Protein AF-A0A967HLF5-F1 (afdb_monomer)

Solvent-accessible surface area (backbone atoms only — not comparable to full-atom values): 15787 Å² total; per-residue (Å²): 135,90,84,82,90,83,84,88,85,90,85,83,84,88,83,90,80,90,78,80,90,77,87,76,79,84,77,83,76,75,78,74,81,76,76,76,75,75,74,80,65,83,74,76,63,54,16,36,24,23,34,34,46,98,64,57,80,47,71,69,53,53,46,39,32,55,76,54,39,84,44,46,24,36,49,41,61,44,74,29,74,61,34,90,63,66,64,44,67,88,37,56,67,60,38,48,73,68,63,45,29,50,32,39,34,30,33,38,72,34,71,26,71,86,66,38,96,44,74,88,66,35,48,60,98,53,101,74,58,47,22,26,56,88,56,32,31,50,68,47,18,31,53,52,26,52,49,46,51,51,48,40,48,74,60,62,56,60,73,60,31,32,40,22,41,34,43,73,80,59,100,63,93,40,75,41,50,48,38,12,49,28,26,21,35,39,38,25,55,69,70,55,51,38,36,51,23,34,29,25,29,59,95,45,33,67,63,54,49,52,40,35,42,52,29,32,57,75,66,72,46,91,67,74,57,40,29,33,34,38,50,55,79,90,56,55,63,46,42,34,15,41,76,71,76,40,82,58,26,41,23,28,33,31,42,73,81,38,78,48,72,30,75,88,45,75,47,68,29,34,38,25,14,12,70,40,63,45,65,15,104

Secondary structure (DSSP, 8-state):
-PPP---------------------------PPPPPPPP-PSPPP-SEEEEE-SS---HHHHHHHHHHSS--EEEEEPPBTTB---TTTT-HHHHHHHT-EEEEEEE----TTTT-SSGGGSPPS-SS-SSSGGG--HHHHHHHHHHHHHHHHHTTPPTT-EEEEEE---SS--HHHHHHHHHHHHHHHHH-SSEEEEEEEHHHHHHHHHHHHHHHHHTT-SS--EEEEE--TT--TTS-GGGGS-TTEEEEEEEEEEEEEETTEEEEEEEEEESSS-TT-

Structure (mmCIF, N/CA/C/O backbone):
data_AF-A0A967HLF5-F1
#
_entry.id   AF-A0A967HLF5-F1
#
loop_
_atom_site.group_PDB
_atom_site.id
_atom_site.type_symbol
_atom_site.label_atom_id
_atom_site.label_alt_id
_atom_site.label_comp_id
_atom_site.label_asym_id
_atom_site.label_entity_id
_atom_site.label_seq_id
_atom_site.pdbx_PDB_ins_code
_atom_site.Cartn_x
_atom_site.Cartn_y
_atom_site.Cartn_z
_atom_site.occupancy
_atom_site.B_iso_or_equiv
_atom_site.auth_seq_id
_atom_site.auth_comp_id
_atom_site.auth_asym_id
_atom_site.auth_atom_id
_atom_site.pdbx_PDB_model_num
ATOM 1 N N . MET A 1 1 ? -19.766 37.515 -60.457 1.00 42.06 1 MET A N 1
ATOM 2 C CA . MET A 1 1 ? -19.358 36.908 -59.171 1.00 42.06 1 MET A CA 1
ATOM 3 C C . MET A 1 1 ? -19.351 38.022 -58.131 1.00 42.06 1 MET A C 1
ATOM 5 O O . MET A 1 1 ? -19.003 39.142 -58.472 1.00 42.06 1 MET A O 1
ATOM 9 N N . THR A 1 2 ? -19.904 37.735 -56.963 1.00 39.72 2 THR A N 1
ATOM 10 C CA . THR A 1 2 ? -20.705 38.592 -56.065 1.00 39.72 2 THR A CA 1
ATOM 11 C C . THR A 1 2 ? -20.025 39.866 -55.528 1.00 39.72 2 THR A C 1
ATOM 13 O O . THR A 1 2 ? -18.882 39.814 -55.085 1.00 39.72 2 THR A O 1
ATOM 16 N N . GLN A 1 3 ? -20.764 40.991 -55.534 1.00 32.03 3 GLN A N 1
ATOM 17 C CA . GLN A 1 3 ? -20.392 42.293 -54.955 1.00 32.03 3 GLN A CA 1
ATOM 18 C C . GLN A 1 3 ? -20.965 42.530 -53.545 1.00 32.03 3 GLN A C 1
ATOM 20 O O . GLN A 1 3 ? -21.999 41.998 -53.150 1.00 32.03 3 GLN A O 1
ATOM 25 N N . GLN A 1 4 ? -20.226 43.396 -52.856 1.00 33.62 4 GLN A N 1
ATOM 26 C CA . GLN A 1 4 ? -20.342 44.036 -51.549 1.00 33.62 4 GLN A CA 1
ATOM 27 C C . GLN A 1 4 ? -21.649 44.790 -51.187 1.00 33.62 4 GLN A C 1
ATOM 29 O O . GLN A 1 4 ? -22.235 45.496 -51.995 1.00 33.62 4 GLN A O 1
ATOM 34 N N . THR A 1 5 ? -21.939 44.742 -49.876 1.00 37.91 5 THR A N 1
ATOM 35 C CA . THR A 1 5 ? -22.323 45.822 -48.925 1.00 37.91 5 THR A CA 1
ATOM 36 C C . THR A 1 5 ? -23.573 46.709 -49.096 1.00 37.91 5 THR A C 1
ATOM 38 O O . THR A 1 5 ? -23.794 47.332 -50.124 1.00 37.91 5 THR A O 1
ATOM 41 N N . THR A 1 6 ? -24.197 46.948 -47.926 1.00 33.72 6 THR A N 1
ATOM 42 C CA . THR A 1 6 ? -24.808 48.190 -47.376 1.00 33.72 6 THR A CA 1
ATOM 43 C C . THR A 1 6 ? -26.324 48.209 -47.077 1.00 33.72 6 THR A C 1
ATOM 45 O O . THR A 1 6 ? -27.168 48.072 -47.945 1.00 33.72 6 THR A O 1
ATOM 48 N N . SER A 1 7 ? -26.616 48.477 -45.792 1.00 31.23 7 SER A N 1
ATOM 49 C CA . SER A 1 7 ? -27.419 49.602 -45.265 1.00 31.23 7 SER A CA 1
ATOM 50 C C . SER A 1 7 ? -28.940 49.736 -45.532 1.00 31.23 7 SER A C 1
ATOM 52 O O . SER A 1 7 ? -29.388 50.045 -46.624 1.00 31.23 7 SER A O 1
ATOM 54 N N . SER A 1 8 ? -29.682 49.756 -44.411 1.00 31.58 8 SER A N 1
ATOM 55 C CA . SER A 1 8 ? -30.628 50.819 -43.989 1.00 31.58 8 SER A CA 1
ATOM 56 C C . SER A 1 8 ? -32.031 51.001 -44.621 1.00 31.58 8 SER A C 1
ATOM 58 O O . SER A 1 8 ? -32.199 51.515 -45.717 1.00 31.58 8 SER A O 1
ATOM 60 N N . ARG A 1 9 ? -33.013 50.883 -43.704 1.00 38.47 9 ARG A N 1
ATOM 61 C CA . ARG A 1 9 ? -34.204 51.734 -43.423 1.00 38.47 9 ARG A CA 1
ATOM 62 C C . ARG A 1 9 ? -35.444 51.757 -44.346 1.00 38.47 9 ARG A C 1
ATOM 64 O O . ARG A 1 9 ? -35.471 52.403 -45.382 1.00 38.47 9 ARG A O 1
ATOM 71 N N . ARG A 1 10 ? -36.540 51.412 -43.643 1.00 39.97 10 ARG A N 1
ATOM 72 C CA . ARG A 1 10 ? -37.835 52.116 -43.447 1.00 39.97 10 ARG A CA 1
ATOM 73 C C . ARG A 1 10 ? -38.925 52.012 -44.517 1.00 39.97 10 ARG A C 1
ATOM 75 O O . ARG A 1 10 ? -38.688 52.317 -45.678 1.00 39.97 10 ARG A O 1
ATOM 82 N N . LYS A 1 11 ? -40.147 51.831 -43.969 1.00 34.69 11 LYS A N 1
ATOM 83 C CA . LYS A 1 11 ? -41.490 52.417 -44.261 1.00 34.69 11 LYS A CA 1
ATOM 84 C C . LYS A 1 11 ? -42.545 51.280 -44.179 1.00 34.69 11 LYS A C 1
ATOM 86 O O . LYS A 1 11 ? -42.235 50.193 -44.626 1.00 34.69 11 LYS A O 1
ATOM 91 N N . HIS A 1 12 ? -43.755 51.364 -43.610 1.00 34.06 12 HIS A N 1
ATOM 92 C CA . HIS A 1 12 ? -44.612 52.448 -43.116 1.00 34.06 12 HIS A CA 1
ATOM 93 C C . HIS A 1 12 ? -45.710 51.922 -42.145 1.00 34.06 12 HIS A C 1
ATOM 95 O O . HIS A 1 12 ? -46.184 50.808 -42.302 1.00 34.06 12 HIS A O 1
ATOM 101 N N . ALA A 1 13 ? -46.133 52.804 -41.227 1.00 36.56 13 ALA A N 1
ATOM 102 C CA . ALA A 1 13 ? -47.508 53.132 -40.792 1.00 36.56 13 ALA A CA 1
ATOM 103 C C . ALA A 1 13 ? -48.480 52.095 -40.157 1.00 36.56 13 ALA A C 1
ATOM 105 O O . ALA A 1 13 ? -49.063 51.248 -40.818 1.00 36.56 13 ALA A O 1
ATOM 106 N N . LEU A 1 14 ? -48.737 52.359 -38.864 1.00 33.59 14 LEU A N 1
ATOM 107 C CA . LEU A 1 14 ? -50.013 52.536 -38.136 1.00 33.59 14 LEU A CA 1
ATOM 108 C C . LEU A 1 14 ? -51.222 51.609 -38.384 1.00 33.59 14 LEU A C 1
ATOM 110 O O . LEU A 1 14 ? -51.896 51.699 -39.406 1.00 33.59 14 LEU A O 1
ATOM 114 N N . ARG A 1 15 ? -51.698 51.019 -37.277 1.00 36.66 15 ARG A N 1
ATOM 115 C CA . ARG A 1 15 ? -53.101 51.154 -36.841 1.00 36.66 15 ARG A CA 1
ATOM 116 C C . ARG A 1 15 ? -53.179 51.283 -35.317 1.00 36.66 15 ARG A C 1
ATOM 118 O O . ARG A 1 15 ? -52.690 50.428 -34.589 1.00 36.66 15 ARG A O 1
ATOM 125 N N . ALA A 1 16 ? -53.774 52.384 -34.866 1.00 37.69 16 ALA A N 1
ATOM 126 C CA . ALA A 1 16 ? -54.116 52.646 -33.476 1.00 37.69 16 ALA A CA 1
ATOM 127 C C . ALA A 1 16 ? -55.405 51.898 -33.108 1.00 37.69 16 ALA A C 1
ATOM 129 O O . ALA A 1 16 ? -56.377 51.947 -33.862 1.00 37.69 16 ALA A O 1
ATOM 130 N N . VAL A 1 17 ? -55.424 51.258 -31.941 1.00 44.03 17 VAL A N 1
ATOM 131 C CA . VAL A 1 17 ? -56.654 50.844 -31.261 1.00 44.03 17 VAL A CA 1
ATOM 132 C C . VAL A 1 17 ? -56.596 51.454 -29.868 1.00 44.03 17 VAL A C 1
ATOM 134 O O . VAL A 1 17 ? -55.654 51.224 -29.114 1.00 44.03 17 VAL A O 1
ATOM 137 N N . ALA A 1 18 ? -57.568 52.315 -29.584 1.00 43.66 18 ALA A N 1
ATOM 138 C CA . ALA A 1 18 ? -57.766 52.930 -28.287 1.00 43.66 18 ALA A CA 1
ATOM 139 C C . ALA A 1 18 ? -58.322 51.886 -27.313 1.00 43.66 18 ALA A C 1
ATOM 141 O O . ALA A 1 18 ? -59.305 51.218 -27.628 1.00 43.66 18 ALA A O 1
ATOM 142 N N . THR A 1 19 ? -57.734 51.789 -26.122 1.00 45.22 19 THR A N 1
ATOM 143 C CA . THR A 1 19 ? -58.314 51.028 -25.013 1.00 45.22 19 THR A CA 1
ATOM 144 C C . THR A 1 19 ? -58.173 51.805 -23.712 1.00 45.22 19 THR A C 1
ATOM 146 O O . THR A 1 19 ? -57.115 52.321 -23.365 1.00 45.22 19 THR A O 1
ATOM 149 N N . THR A 1 20 ? -59.323 51.913 -23.067 1.00 40.72 20 THR A N 1
ATOM 150 C CA . THR A 1 20 ? -59.734 52.632 -21.863 1.00 40.72 20 THR A CA 1
ATOM 151 C C . THR A 1 20 ? -58.826 52.382 -20.650 1.00 40.72 20 THR A C 1
ATOM 153 O O . THR A 1 20 ? -58.405 51.242 -20.449 1.00 40.72 20 THR A O 1
ATOM 156 N N . PRO A 1 21 ? -58.560 53.380 -19.784 1.00 37.47 21 PRO A N 1
ATOM 157 C CA . PRO A 1 21 ? -57.858 53.134 -18.530 1.00 37.47 21 PRO A CA 1
ATOM 158 C C . PRO A 1 21 ? -58.803 52.428 -17.548 1.00 37.47 21 PRO A C 1
ATOM 160 O O . PRO A 1 21 ? -59.765 53.021 -17.061 1.00 37.47 21 PRO A O 1
ATOM 163 N N . LEU A 1 22 ? -58.533 51.153 -17.260 1.00 40.47 22 LEU A N 1
ATOM 164 C CA . LEU A 1 22 ? -59.147 50.444 -16.142 1.00 40.47 22 LEU A CA 1
ATOM 165 C C . LEU A 1 22 ? -58.276 50.680 -14.902 1.00 40.47 22 LEU A C 1
ATOM 167 O O . LEU A 1 22 ? -57.123 50.253 -14.846 1.00 40.47 22 LEU A O 1
ATOM 171 N N . VAL A 1 23 ? -58.827 51.395 -13.925 1.00 43.00 23 VAL A N 1
ATOM 172 C CA . VAL A 1 23 ? -58.242 51.559 -12.591 1.00 43.00 23 VAL A CA 1
ATOM 173 C C . VAL A 1 23 ? -58.219 50.185 -11.920 1.00 43.00 23 VAL A C 1
ATOM 175 O O . VAL A 1 23 ? -59.254 49.670 -11.503 1.00 43.00 23 VAL A O 1
ATOM 178 N N . LEU A 1 24 ? -57.037 49.573 -11.850 1.00 42.50 24 LEU A N 1
ATOM 179 C CA . LEU A 1 24 ? -56.800 48.352 -11.085 1.00 42.50 24 LEU A CA 1
ATOM 180 C C . LEU A 1 24 ? -56.604 48.721 -9.614 1.00 42.50 24 LEU A C 1
ATOM 182 O O . LEU A 1 24 ? -55.589 49.288 -9.213 1.00 42.50 24 LEU A O 1
ATOM 186 N N . ILE A 1 25 ? -57.622 48.396 -8.824 1.00 49.25 25 ILE A N 1
ATOM 187 C CA . ILE A 1 25 ? -57.591 48.379 -7.365 1.00 49.25 25 ILE A CA 1
ATOM 188 C C . ILE A 1 25 ? -56.545 47.342 -6.940 1.00 49.25 25 ILE A C 1
ATOM 190 O O . ILE A 1 25 ? -56.642 46.168 -7.295 1.00 49.25 25 ILE A O 1
ATOM 194 N N . GLY A 1 26 ? -55.522 47.790 -6.212 1.00 46.94 26 GLY A N 1
ATOM 195 C CA . GLY A 1 26 ? -54.464 46.930 -5.698 1.00 46.94 26 GLY A CA 1
ATOM 196 C C . GLY A 1 26 ? -54.996 45.939 -4.666 1.00 46.94 26 GLY A C 1
ATOM 197 O O . GLY A 1 26 ? -55.378 46.332 -3.567 1.00 46.94 26 GLY A O 1
ATOM 198 N N . LEU A 1 27 ? -54.956 44.649 -4.999 1.00 49.16 27 LEU A N 1
ATOM 199 C CA . LEU A 1 27 ? -54.860 43.592 -3.998 1.00 49.16 27 LEU A CA 1
ATOM 200 C C . LEU A 1 27 ? -53.372 43.353 -3.739 1.00 49.16 27 LEU A C 1
ATOM 202 O O . LEU A 1 27 ? -52.662 42.799 -4.578 1.00 49.16 27 LEU A O 1
ATOM 206 N N . ALA A 1 28 ? -52.897 43.796 -2.577 1.00 48.78 28 ALA A N 1
ATOM 207 C CA . ALA A 1 28 ? -51.605 43.385 -2.055 1.00 48.78 28 ALA A CA 1
ATOM 208 C C . ALA A 1 28 ? -51.657 41.872 -1.799 1.00 48.78 28 ALA A C 1
ATOM 210 O O . ALA A 1 28 ? -52.248 41.411 -0.824 1.00 48.78 28 ALA A O 1
ATOM 211 N N . CYS A 1 29 ? -51.073 41.092 -2.708 1.00 46.66 29 CYS A N 1
ATOM 212 C CA . CYS A 1 29 ? -50.825 39.679 -2.479 1.00 46.66 29 CYS A CA 1
ATOM 213 C C . CYS A 1 29 ? -49.682 39.601 -1.460 1.00 46.66 29 CYS A C 1
ATOM 215 O O . CYS A 1 29 ? -48.531 39.884 -1.792 1.00 46.66 29 CYS A O 1
ATOM 217 N N . GLY A 1 30 ? -50.016 39.327 -0.198 1.00 44.81 30 GLY A N 1
ATOM 218 C CA . GLY A 1 30 ? -49.021 39.115 0.845 1.00 44.81 30 GLY A CA 1
ATOM 219 C C . GLY A 1 30 ? -48.094 37.977 0.433 1.00 44.81 30 GLY A C 1
ATOM 220 O O . GLY A 1 30 ? -48.545 36.859 0.192 1.00 44.81 30 GLY A O 1
ATOM 221 N N . THR A 1 31 ? -46.799 38.262 0.332 1.00 56.72 31 THR A N 1
ATOM 222 C CA . THR A 1 31 ? -45.760 37.240 0.223 1.00 56.72 31 THR A CA 1
ATOM 223 C C . THR A 1 31 ? -45.857 36.345 1.450 1.00 56.72 31 THR A C 1
ATOM 225 O O . THR A 1 31 ? -45.556 36.787 2.561 1.00 56.72 31 THR A O 1
ATOM 228 N N . ALA A 1 32 ? -46.302 35.102 1.268 1.00 62.16 32 ALA A N 1
ATOM 229 C CA . ALA A 1 32 ? -46.155 34.091 2.301 1.00 62.16 32 ALA A CA 1
ATOM 230 C C . ALA A 1 32 ? -44.658 33.997 2.658 1.00 62.16 32 ALA A C 1
ATOM 232 O O . ALA A 1 32 ? -43.832 33.970 1.739 1.00 62.16 32 ALA A O 1
ATOM 233 N N . PRO A 1 33 ? -44.278 33.992 3.948 1.00 56.81 33 PRO A N 1
ATOM 234 C CA . PRO A 1 33 ? -42.890 33.774 4.323 1.00 56.81 33 PRO A CA 1
ATOM 235 C C . PRO A 1 33 ? -42.455 32.421 3.758 1.00 56.81 33 PRO A C 1
ATOM 237 O O . PRO A 1 33 ? -43.088 31.397 4.023 1.00 56.81 33 PRO A O 1
ATOM 240 N N . GLY A 1 34 ? -41.417 32.436 2.920 1.00 54.09 34 GLY A N 1
ATOM 241 C CA . GLY A 1 34 ? -40.838 31.222 2.364 1.00 54.09 34 GLY A CA 1
ATOM 242 C C . GLY A 1 34 ? -40.435 30.299 3.506 1.00 54.09 34 GLY A C 1
ATOM 243 O O . GLY A 1 34 ? -39.727 30.720 4.420 1.00 54.09 34 GLY A O 1
ATOM 244 N N . ILE A 1 35 ? -40.923 29.059 3.473 1.00 65.00 35 ILE A N 1
ATOM 245 C CA . ILE A 1 35 ? -40.460 28.012 4.381 1.00 65.00 35 ILE A CA 1
ATOM 246 C C . ILE A 1 35 ? -38.942 27.915 4.174 1.00 65.00 35 ILE A C 1
ATOM 248 O O . ILE A 1 35 ? -38.524 27.717 3.029 1.00 65.00 35 ILE A O 1
ATOM 252 N N . PRO A 1 36 ? -38.112 28.080 5.221 1.00 59.91 36 PRO A N 1
ATOM 253 C CA . PRO A 1 36 ? -36.684 27.846 5.100 1.00 59.91 36 PRO A CA 1
ATOM 254 C C . PRO A 1 36 ? -36.496 26.421 4.589 1.00 59.91 36 PRO A C 1
ATOM 256 O O . PRO A 1 36 ? -36.958 25.472 5.226 1.00 59.91 36 PRO A O 1
ATOM 259 N N . THR A 1 37 ? -35.866 26.257 3.427 1.00 63.34 37 THR A N 1
ATOM 260 C CA . THR A 1 37 ? -35.361 24.943 3.029 1.00 63.34 37 THR A CA 1
ATOM 261 C C . THR A 1 37 ? -34.450 24.471 4.157 1.00 63.34 37 THR A C 1
ATOM 263 O O . THR A 1 37 ? -33.538 25.226 4.509 1.00 63.34 37 THR A O 1
ATOM 266 N N . PRO A 1 38 ? -34.707 23.302 4.774 1.00 64.38 38 PRO A N 1
ATOM 267 C CA . PRO A 1 38 ? -33.806 22.783 5.786 1.00 64.38 38 PRO A CA 1
ATOM 268 C C . PRO A 1 38 ? -32.412 22.711 5.169 1.00 64.38 38 PRO A C 1
ATOM 270 O O . PRO A 1 38 ? -32.264 22.268 4.028 1.00 64.38 38 PRO A O 1
ATOM 273 N N . ASP A 1 39 ? -31.432 23.221 5.911 1.00 55.88 39 ASP A N 1
ATOM 274 C CA . ASP A 1 39 ? -30.019 23.148 5.559 1.00 55.88 39 ASP A CA 1
ATOM 275 C C . ASP A 1 39 ? -29.728 21.704 5.124 1.00 55.88 39 ASP A C 1
ATOM 277 O O . ASP A 1 39 ? -30.105 20.787 5.872 1.00 55.88 39 ASP A O 1
ATOM 281 N N . PRO A 1 40 ? -29.192 21.449 3.912 1.00 59.09 40 PRO A N 1
ATOM 282 C CA . PRO A 1 40 ? -28.825 20.095 3.542 1.00 59.09 40 PRO A CA 1
ATOM 283 C C . PRO A 1 40 ? -27.890 19.592 4.638 1.00 59.09 40 PRO A C 1
ATOM 285 O O . PRO A 1 40 ? -26.818 20.153 4.861 1.00 59.09 40 PRO A O 1
ATOM 288 N N . GLY A 1 41 ? -28.350 18.584 5.386 1.00 61.91 41 GLY A N 1
ATOM 289 C CA . GLY A 1 41 ? -27.564 17.984 6.455 1.00 61.91 41 GLY A CA 1
ATOM 290 C C . GLY A 1 41 ? -26.172 17.602 5.939 1.00 61.91 41 GLY A C 1
ATOM 291 O O . GLY A 1 41 ? -25.982 17.469 4.728 1.00 61.91 41 GLY A O 1
ATOM 292 N N . PRO A 1 42 ? -25.184 17.430 6.831 1.00 67.88 42 PRO A N 1
ATOM 293 C CA . PRO A 1 42 ? -23.801 17.217 6.422 1.00 67.88 42 PRO A CA 1
ATOM 294 C C . PRO A 1 42 ? -23.723 16.092 5.386 1.00 67.88 42 PRO A C 1
ATOM 296 O O . PRO A 1 42 ? -24.210 14.991 5.652 1.00 67.88 42 PRO A O 1
ATOM 299 N N . GLU A 1 43 ? -23.134 16.382 4.217 1.00 66.38 43 GLU A N 1
ATOM 300 C CA . GLU A 1 43 ? -23.094 15.432 3.101 1.00 66.38 43 GLU A CA 1
ATOM 301 C C . GLU A 1 43 ? -22.603 14.055 3.567 1.00 66.38 43 GLU A C 1
ATOM 303 O O . GLU A 1 43 ? -21.681 13.986 4.395 1.00 66.38 43 GLU A O 1
ATOM 308 N N . PRO A 1 44 ? -23.208 12.956 3.077 1.00 70.12 44 PRO A N 1
ATOM 309 C CA . PRO A 1 44 ? -22.817 11.614 3.481 1.00 70.12 44 PRO A CA 1
ATOM 310 C C . PRO A 1 44 ? -21.323 11.404 3.225 1.00 70.12 44 PRO A C 1
ATOM 312 O O . PRO A 1 44 ? -20.787 11.867 2.218 1.00 70.12 44 PRO A O 1
ATOM 315 N N . ALA A 1 45 ? -20.645 10.732 4.160 1.00 77.75 45 ALA A N 1
ATOM 316 C CA . ALA A 1 45 ? -19.245 10.381 3.972 1.00 77.75 45 ALA A CA 1
ATOM 317 C C . ALA A 1 45 ? -19.109 9.515 2.710 1.00 77.75 45 ALA A C 1
ATOM 319 O O . ALA A 1 45 ? -19.842 8.540 2.546 1.00 77.75 45 ALA A O 1
ATOM 320 N N . ARG A 1 46 ? -18.199 9.909 1.818 1.00 85.62 46 ARG A N 1
ATOM 321 C CA . ARG A 1 46 ? -17.921 9.228 0.546 1.00 85.62 46 ARG A CA 1
ATOM 322 C C . ARG A 1 46 ? -16.713 8.295 0.615 1.00 85.62 46 ARG A C 1
ATOM 324 O O . ARG A 1 46 ? -16.556 7.456 -0.263 1.00 85.62 46 ARG A O 1
ATOM 331 N N . GLY A 1 47 ? -15.890 8.423 1.654 1.00 89.81 47 GLY A N 1
ATOM 332 C CA . GLY A 1 47 ? -14.778 7.522 1.940 1.00 89.81 47 GLY A CA 1
ATOM 333 C C . GLY A 1 47 ? -14.998 6.734 3.227 1.00 89.81 47 GLY A C 1
ATOM 334 O O . GLY A 1 47 ? -15.654 7.211 4.157 1.00 89.81 47 GLY A O 1
ATOM 335 N N . VAL A 1 48 ? -14.423 5.535 3.282 1.00 96.62 48 VAL A N 1
ATOM 336 C CA . VAL A 1 48 ? -14.347 4.712 4.491 1.00 96.62 48 VAL A CA 1
ATOM 337 C C . VAL A 1 48 ? -13.014 4.993 5.186 1.00 96.62 48 VAL A C 1
ATOM 339 O O . VAL A 1 48 ? -11.969 4.714 4.591 1.00 96.62 48 VAL A O 1
ATOM 342 N N . PRO A 1 49 ? -13.008 5.544 6.414 1.00 98.06 49 PRO A N 1
ATOM 343 C CA . PRO A 1 49 ? -11.770 5.853 7.117 1.00 98.06 49 PRO A CA 1
ATOM 344 C C . PRO A 1 49 ? -10.960 4.596 7.435 1.00 98.06 49 PRO A C 1
ATOM 346 O O . PRO A 1 49 ? -11.497 3.608 7.939 1.00 98.06 49 PRO A O 1
ATOM 349 N N . GLY A 1 50 ? -9.653 4.680 7.234 1.00 98.38 50 GLY A N 1
ATOM 350 C CA . GLY A 1 50 ? -8.684 3.726 7.759 1.00 98.38 50 GLY A CA 1
ATOM 351 C C . GLY A 1 50 ? -7.403 4.430 8.162 1.00 98.38 50 GLY A C 1
ATOM 352 O O . GLY A 1 50 ? -7.305 5.656 8.094 1.00 98.38 50 GLY A O 1
ATOM 353 N N . PHE A 1 51 ? -6.421 3.662 8.594 1.00 98.75 51 PHE A N 1
ATOM 354 C CA . PHE A 1 51 ? -5.102 4.193 8.903 1.00 98.75 51 PHE A CA 1
ATOM 355 C C . PHE A 1 51 ? -4.031 3.158 8.592 1.00 98.75 51 PHE A C 1
ATOM 357 O O . PHE A 1 51 ? -4.321 1.974 8.444 1.00 98.75 51 PHE A O 1
ATOM 364 N N . ASP A 1 52 ? -2.788 3.588 8.530 1.00 98.31 52 ASP A N 1
ATOM 365 C CA . ASP A 1 52 ? -1.646 2.691 8.560 1.00 98.31 52 ASP A CA 1
ATOM 366 C C . ASP A 1 52 ? -0.667 3.150 9.642 1.00 98.31 52 ASP A C 1
ATOM 368 O O . ASP A 1 52 ? -0.699 4.284 10.130 1.00 98.31 52 ASP A O 1
ATOM 372 N N . THR A 1 53 ? 0.106 2.197 10.146 1.00 97.12 53 THR A N 1
ATOM 373 C CA . THR A 1 53 ? 1.148 2.455 11.130 1.00 97.12 53 THR A CA 1
ATOM 374 C C . THR A 1 53 ? 2.245 1.428 10.949 1.00 97.12 53 THR A C 1
ATOM 376 O O . THR A 1 53 ? 1.985 0.234 10.783 1.00 97.12 53 THR A O 1
ATOM 379 N N . ARG A 1 54 ? 3.489 1.902 10.980 1.00 93.06 54 ARG A N 1
ATOM 380 C CA . ARG A 1 54 ? 4.671 1.094 10.675 1.00 93.06 54 ARG A CA 1
ATOM 381 C C . ARG A 1 54 ? 4.743 -0.196 11.494 1.00 93.06 54 ARG A C 1
ATOM 383 O O . ARG A 1 54 ? 5.047 -1.257 10.953 1.00 93.06 54 ARG A O 1
ATOM 390 N N . ASP A 1 55 ? 4.499 -0.105 12.797 1.00 94.75 55 ASP A N 1
ATOM 391 C CA . ASP A 1 55 ? 4.669 -1.220 13.724 1.00 94.75 55 ASP A CA 1
ATOM 392 C C . ASP A 1 55 ? 3.335 -1.644 14.324 1.00 94.75 55 ASP A C 1
ATOM 394 O O . ASP A 1 55 ? 2.566 -0.810 14.804 1.00 94.75 55 ASP A O 1
ATOM 398 N N . TYR A 1 56 ? 3.084 -2.955 14.342 1.00 97.50 56 TYR A N 1
ATOM 399 C CA . TYR A 1 56 ? 1.864 -3.511 14.905 1.00 97.50 56 TYR A CA 1
ATOM 400 C C . TYR A 1 56 ? 1.710 -3.108 16.384 1.00 97.50 56 TYR A C 1
ATOM 402 O O . TYR A 1 56 ? 2.524 -3.516 17.220 1.00 97.50 56 TYR A O 1
ATOM 410 N N . PRO A 1 57 ? 0.654 -2.360 16.757 1.00 97.38 57 PRO A N 1
ATOM 411 C CA . PRO A 1 57 ? 0.529 -1.792 18.100 1.00 97.38 57 PRO A CA 1
ATOM 412 C C . PRO A 1 57 ? 0.033 -2.805 19.146 1.00 97.38 57 PRO A C 1
ATOM 414 O O . PRO A 1 57 ? -0.120 -2.469 20.322 1.00 97.38 57 PRO A O 1
ATOM 417 N N . GLY A 1 58 ? -0.222 -4.050 18.735 1.00 97.81 58 GLY A N 1
ATOM 418 C CA . GLY A 1 58 ? -0.726 -5.117 19.589 1.00 97.81 58 GLY A CA 1
ATOM 419 C C . GLY A 1 58 ? -2.251 -5.240 19.573 1.00 97.81 58 GLY A C 1
ATOM 420 O O . GLY A 1 58 ? -2.988 -4.262 19.423 1.00 97.81 58 GLY A O 1
ATOM 421 N N . ARG A 1 59 ? -2.735 -6.465 19.805 1.00 97.38 59 ARG A N 1
ATOM 422 C CA . ARG A 1 59 ? -4.160 -6.823 19.747 1.00 97.38 59 ARG A CA 1
ATOM 423 C C . ARG A 1 59 ? -5.062 -5.929 20.589 1.00 97.38 59 ARG A C 1
ATOM 425 O O . ARG A 1 59 ? -6.130 -5.533 20.138 1.00 97.38 59 ARG A O 1
ATOM 432 N N . ALA A 1 60 ? -4.643 -5.630 21.819 1.00 98.31 60 ALA A N 1
ATOM 433 C CA . ALA A 1 60 ? -5.436 -4.832 22.750 1.00 98.31 60 ALA A CA 1
ATOM 434 C C . ALA A 1 60 ? -5.630 -3.395 22.244 1.00 98.31 60 ALA A C 1
ATOM 436 O O . ALA A 1 60 ? -6.747 -2.892 22.268 1.00 98.31 60 ALA A O 1
ATOM 437 N N . ALA A 1 61 ? -4.568 -2.767 21.727 1.00 98.50 61 ALA A N 1
ATOM 438 C CA . ALA A 1 61 ? -4.650 -1.436 21.136 1.00 98.50 61 ALA A CA 1
ATOM 439 C C . ALA A 1 61 ? -5.579 -1.429 19.914 1.00 98.50 61 ALA A C 1
ATOM 441 O O . ALA A 1 61 ? -6.454 -0.572 19.821 1.00 98.50 61 ALA A O 1
ATOM 442 N N . MET A 1 62 ? -5.438 -2.426 19.033 1.00 98.56 62 MET A N 1
ATOM 443 C CA . MET A 1 62 ? -6.278 -2.567 17.841 1.00 98.56 62 MET A CA 1
ATOM 444 C C . MET A 1 62 ? -7.757 -2.781 18.181 1.00 98.56 62 MET A C 1
ATOM 446 O O . MET A 1 62 ? -8.615 -2.210 17.514 1.00 98.56 62 MET A O 1
ATOM 450 N N . ALA A 1 63 ? -8.072 -3.558 19.220 1.00 98.56 63 ALA A N 1
ATOM 451 C CA . ALA A 1 63 ? -9.449 -3.741 19.681 1.00 98.56 63 ALA A CA 1
ATOM 452 C C . ALA A 1 63 ? -10.043 -2.438 20.239 1.00 98.56 63 ALA A C 1
ATOM 454 O O . ALA A 1 63 ? -11.124 -2.031 19.817 1.00 98.56 63 ALA A O 1
ATOM 455 N N . THR A 1 64 ? -9.309 -1.739 21.113 1.00 98.69 64 THR A N 1
ATOM 456 C CA . THR A 1 64 ? -9.734 -0.439 21.658 1.00 98.69 64 THR A CA 1
ATOM 457 C C . THR A 1 64 ? -9.971 0.592 20.554 1.00 98.69 64 THR A C 1
ATOM 459 O O . THR A 1 64 ? -10.938 1.350 20.599 1.00 98.69 64 THR A O 1
ATOM 462 N N . TRP A 1 65 ? -9.096 0.632 19.549 1.00 98.62 65 TRP A N 1
ATOM 463 C CA . TRP A 1 65 ? -9.223 1.568 18.437 1.00 98.62 65 TRP A CA 1
ATOM 464 C C . TRP A 1 65 ? -10.398 1.253 17.517 1.00 98.62 65 TRP A C 1
ATOM 466 O O . TRP A 1 65 ? -11.052 2.193 17.068 1.00 98.62 65 TRP A O 1
ATOM 476 N N . LEU A 1 66 ? -10.708 -0.020 17.261 1.00 98.06 66 LEU A N 1
ATOM 477 C CA . LEU A 1 66 ? -11.864 -0.368 16.431 1.00 98.06 66 LEU A CA 1
ATOM 478 C C . LEU A 1 66 ? -13.173 0.104 17.081 1.00 98.06 66 LEU A C 1
ATOM 480 O O . LEU A 1 66 ? -14.059 0.605 16.394 1.00 98.06 66 LEU A O 1
ATOM 484 N N . GLU A 1 67 ? -13.274 -0.013 18.408 1.00 98.31 67 GLU A N 1
ATOM 485 C CA . GLU A 1 67 ? -14.447 0.429 19.169 1.00 98.31 67 GLU A CA 1
ATOM 486 C C . GLU A 1 67 ? -14.553 1.960 19.249 1.00 98.31 67 GLU A C 1
ATOM 488 O O . GLU A 1 67 ? -15.640 2.521 19.100 1.00 98.31 67 GLU A O 1
ATOM 493 N N . ALA A 1 68 ? -13.434 2.650 19.491 1.00 98.50 68 ALA A N 1
ATOM 494 C CA . ALA A 1 68 ? -13.452 4.067 19.849 1.00 98.50 68 ALA A CA 1
ATOM 495 C C . ALA A 1 68 ? -13.222 5.038 18.678 1.00 98.50 68 ALA A C 1
ATOM 497 O O . ALA A 1 68 ? -13.593 6.206 18.797 1.00 98.50 68 ALA A O 1
ATOM 498 N N . SER A 1 69 ? -12.590 4.603 17.584 1.00 98.31 69 SER A N 1
ATOM 499 C CA . SER A 1 69 ? -12.155 5.469 16.476 1.00 98.31 69 SER A CA 1
ATOM 500 C C . SER A 1 69 ? -13.109 5.424 15.264 1.00 98.31 69 SER A C 1
ATOM 502 O O . SER A 1 69 ? -13.945 4.519 15.136 1.00 98.31 69 SER A O 1
ATOM 504 N N . PRO A 1 70 ? -13.016 6.386 14.323 1.00 97.12 70 PRO A N 1
ATOM 505 C CA . PRO A 1 70 ? -13.790 6.341 13.082 1.00 97.12 70 PRO A CA 1
ATOM 506 C C . PRO A 1 70 ? -13.255 5.321 12.063 1.00 97.12 70 PRO A C 1
ATOM 508 O O . PRO A 1 70 ? -13.909 5.099 11.046 1.00 97.12 70 PRO A O 1
ATOM 511 N N . TYR A 1 71 ? -12.089 4.719 12.305 1.00 98.12 71 TYR A N 1
ATOM 512 C CA . TYR A 1 71 ? -11.407 3.846 11.353 1.00 98.12 71 TYR A CA 1
ATOM 513 C C . TYR A 1 71 ? -12.042 2.454 11.279 1.00 98.12 71 TYR A C 1
ATOM 515 O O . TYR A 1 71 ? -12.551 1.936 12.274 1.00 98.12 71 TYR A O 1
ATOM 523 N N . ARG A 1 72 ? -12.053 1.858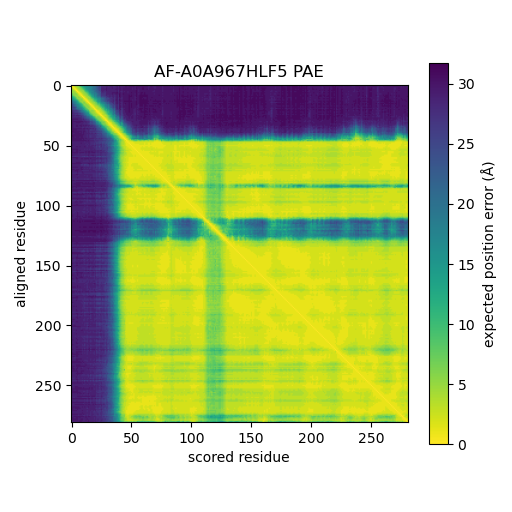 10.084 1.00 97.25 72 ARG A N 1
ATOM 524 C CA . ARG A 1 72 ? -12.678 0.550 9.800 1.00 97.25 72 ARG A CA 1
ATOM 525 C C . ARG A 1 72 ? -11.741 -0.453 9.140 1.00 97.25 72 ARG A C 1
ATOM 527 O O . ARG A 1 72 ? -12.010 -1.648 9.173 1.00 97.25 72 ARG A O 1
ATOM 534 N N . TRP A 1 73 ? -10.631 0.025 8.599 1.00 98.50 73 TRP A N 1
ATOM 535 C CA . TRP A 1 73 ? -9.593 -0.809 8.020 1.00 98.50 73 TRP A CA 1
ATOM 536 C C . TRP A 1 73 ? -8.209 -0.293 8.402 1.00 98.50 73 TRP A C 1
ATOM 538 O O . TRP A 1 73 ? -8.056 0.870 8.795 1.00 98.50 73 TRP A O 1
ATOM 548 N N . VAL A 1 74 ? -7.213 -1.170 8.302 1.00 98.56 74 VAL A N 1
ATOM 549 C CA . VAL A 1 74 ? -5.818 -0.855 8.616 1.00 98.56 74 VAL A CA 1
ATOM 550 C C . VAL A 1 74 ? -4.860 -1.357 7.532 1.00 98.56 74 VAL A C 1
ATOM 552 O O . VAL A 1 74 ? -5.090 -2.403 6.921 1.00 98.56 74 VAL A O 1
ATOM 555 N N . GLY A 1 75 ? -3.783 -0.612 7.282 1.00 98.25 75 GLY A N 1
ATOM 556 C CA . GLY A 1 75 ? -2.662 -1.069 6.460 1.00 98.25 75 GLY A CA 1
ATOM 557 C C . GLY A 1 75 ? -1.962 -2.281 7.087 1.00 98.25 75 GLY A C 1
ATOM 558 O O . GLY A 1 75 ? -1.598 -2.252 8.261 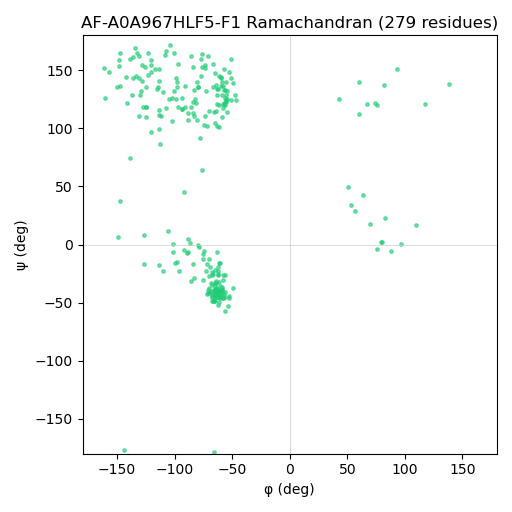1.00 98.25 75 GLY A O 1
ATOM 559 N N . PHE A 1 76 ? -1.772 -3.346 6.312 1.00 98.12 76 PHE A N 1
ATOM 560 C CA . PHE A 1 76 ? -1.096 -4.575 6.717 1.00 98.12 76 PHE A CA 1
ATOM 561 C C . PHE A 1 76 ? 0.223 -4.706 5.955 1.00 98.12 76 PHE A C 1
ATOM 563 O O . PHE A 1 76 ? 0.222 -4.945 4.746 1.00 98.12 76 PHE A O 1
ATOM 570 N N . TYR A 1 77 ? 1.346 -4.558 6.657 1.00 97.88 77 TYR A N 1
ATOM 571 C CA . TYR A 1 77 ? 2.673 -4.572 6.044 1.00 97.88 77 TYR A CA 1
ATOM 572 C C . TYR A 1 77 ? 3.188 -6.001 5.900 1.00 97.88 77 TYR A C 1
ATOM 574 O O . TYR A 1 77 ? 3.407 -6.705 6.890 1.00 97.88 77 TYR A O 1
ATOM 582 N N . LEU A 1 78 ? 3.419 -6.416 4.659 1.00 97.38 78 LEU A N 1
ATOM 583 C CA . LEU A 1 78 ? 4.142 -7.643 4.353 1.00 97.38 78 LEU A CA 1
ATOM 584 C C . LEU A 1 78 ? 5.647 -7.461 4.620 1.00 97.38 78 LEU A C 1
ATOM 586 O O . LEU A 1 78 ? 6.161 -6.341 4.534 1.00 97.38 78 LEU A O 1
ATOM 590 N N . PRO A 1 79 ? 6.385 -8.552 4.897 1.00 94.62 79 PRO A N 1
ATOM 591 C CA . PRO A 1 79 ? 7.843 -8.532 4.878 1.00 94.62 79 PRO A CA 1
ATOM 592 C C . PRO A 1 79 ? 8.334 -8.040 3.519 1.00 94.62 79 PRO A C 1
ATOM 594 O O . PRO A 1 79 ? 7.962 -8.602 2.490 1.00 94.62 79 PRO A O 1
ATOM 597 N N . ALA A 1 80 ? 9.155 -6.995 3.515 1.00 93.31 80 ALA A N 1
ATOM 598 C CA . ALA A 1 80 ? 9.539 -6.300 2.295 1.00 93.31 80 ALA A CA 1
ATOM 599 C C . ALA A 1 80 ? 10.967 -5.744 2.430 1.00 93.31 80 ALA A C 1
ATOM 601 O O . ALA A 1 80 ? 11.457 -5.573 3.548 1.00 93.31 80 ALA A O 1
ATOM 602 N N . PRO A 1 81 ? 11.677 -5.463 1.326 1.00 89.19 81 PRO A N 1
ATOM 603 C CA . PRO A 1 81 ? 13.074 -5.041 1.389 1.00 89.19 81 PRO A CA 1
ATOM 604 C C . PRO A 1 81 ? 13.330 -3.773 2.192 1.00 89.19 81 PRO A C 1
ATOM 606 O O . PRO A 1 81 ? 14.337 -3.708 2.895 1.00 89.19 81 PRO A O 1
ATOM 609 N N . CYS A 1 82 ? 12.429 -2.795 2.098 1.00 89.00 82 CYS A N 1
ATOM 610 C CA . CYS A 1 82 ? 12.582 -1.498 2.755 1.00 89.00 82 CYS A CA 1
ATOM 611 C C . CYS A 1 82 ? 11.672 -1.328 3.975 1.00 89.00 82 CYS A C 1
ATOM 613 O O . CYS A 1 82 ? 11.597 -0.256 4.576 1.00 89.00 82 CYS A O 1
ATOM 615 N N . TYR A 1 83 ? 11.070 -2.435 4.416 1.00 86.06 83 TYR A N 1
ATOM 616 C CA . TYR A 1 83 ? 10.415 -2.575 5.706 1.00 86.06 83 TYR A CA 1
ATOM 617 C C . TYR A 1 83 ? 11.081 -3.702 6.501 1.00 86.06 83 TYR A C 1
ATOM 619 O O . TYR A 1 83 ? 10.773 -4.879 6.349 1.00 86.06 83 TYR A O 1
ATOM 627 N N . THR A 1 84 ? 12.008 -3.333 7.385 1.00 73.19 84 THR A N 1
ATOM 628 C CA . THR A 1 84 ? 12.759 -4.281 8.228 1.00 73.19 84 THR A CA 1
ATOM 629 C C . THR A 1 84 ? 11.970 -4.793 9.439 1.00 73.19 84 THR A C 1
ATOM 631 O O . THR A 1 84 ? 12.481 -5.606 10.210 1.00 73.19 84 THR A O 1
ATOM 634 N N . GLY A 1 85 ? 10.737 -4.317 9.631 1.00 75.62 85 GLY A N 1
ATOM 635 C CA . GLY A 1 85 ? 9.854 -4.776 10.695 1.00 75.62 85 GLY A CA 1
ATOM 636 C C . GLY A 1 85 ? 9.241 -6.143 10.388 1.00 75.62 85 GLY A C 1
ATOM 637 O O . GLY A 1 85 ? 9.052 -6.536 9.241 1.00 75.62 85 GLY A O 1
ATOM 638 N N . THR A 1 86 ? 8.906 -6.887 11.437 1.00 87.69 86 THR A N 1
ATOM 639 C CA . THR A 1 86 ? 8.203 -8.179 11.332 1.00 87.69 86 THR A CA 1
ATOM 640 C C . THR A 1 86 ? 6.942 -8.222 12.192 1.00 87.69 86 THR A C 1
ATOM 642 O O . THR A 1 86 ? 6.316 -9.268 12.335 1.00 87.69 86 THR A O 1
ATOM 645 N N . SER A 1 87 ? 6.554 -7.083 12.772 1.00 95.31 87 SER A N 1
ATOM 646 C CA . SER A 1 87 ? 5.537 -6.998 13.822 1.00 95.31 87 SER A CA 1
ATOM 647 C C . SER A 1 87 ? 4.119 -7.343 13.340 1.00 95.31 87 SER A C 1
ATOM 649 O O . SER A 1 87 ? 3.308 -7.801 14.146 1.00 95.31 87 SER A O 1
ATOM 651 N N . TRP A 1 88 ? 3.843 -7.200 12.039 1.00 97.75 88 TRP A N 1
ATOM 652 C CA . TRP A 1 88 ? 2.573 -7.577 11.403 1.00 97.75 88 TRP A CA 1
ATOM 653 C C . TRP A 1 88 ? 2.467 -9.060 11.017 1.00 97.75 88 TRP A C 1
ATOM 655 O O . TRP A 1 88 ? 1.355 -9.542 10.810 1.00 97.75 88 TRP A O 1
ATOM 665 N N . GLN A 1 89 ? 3.577 -9.804 10.956 1.00 96.50 89 GLN A N 1
ATOM 666 C CA . GLN A 1 89 ? 3.546 -11.209 10.534 1.00 96.50 89 GLN A CA 1
ATOM 667 C C . GLN A 1 89 ? 2.712 -12.071 11.494 1.00 96.50 89 GLN A C 1
ATOM 669 O O . GLN A 1 89 ? 2.840 -11.987 12.722 1.00 96.50 89 GLN A O 1
ATOM 674 N N . GLY A 1 90 ? 1.851 -12.913 10.928 1.00 97.69 90 GLY A N 1
ATOM 675 C CA . GLY A 1 90 ? 0.922 -13.780 11.646 1.00 97.69 90 GLY A CA 1
ATOM 676 C C . GLY A 1 90 ? -0.208 -13.030 12.353 1.00 97.69 90 GLY A C 1
ATOM 677 O O . GLY A 1 90 ? -0.807 -13.578 13.282 1.00 97.69 90 GLY A O 1
ATOM 678 N N . LYS A 1 91 ? -0.481 -11.769 11.986 1.00 98.19 91 LYS A N 1
ATOM 679 C CA . LYS A 1 91 ? -1.526 -10.939 12.619 1.00 98.19 91 LYS A CA 1
ATOM 680 C C . LYS A 1 91 ? -2.812 -10.835 11.820 1.00 98.19 91 LYS A C 1
ATOM 682 O O . LYS A 1 91 ? -3.783 -10.303 12.358 1.00 98.19 91 LYS A O 1
ATOM 687 N N . ARG A 1 92 ? -2.866 -11.364 10.593 1.00 97.81 92 ARG A N 1
ATOM 688 C CA . ARG A 1 92 ? -4.059 -11.255 9.744 1.00 97.81 92 ARG A CA 1
ATOM 689 C C . ARG A 1 92 ? -5.307 -11.815 10.431 1.00 97.81 92 ARG A C 1
ATOM 691 O O . ARG A 1 92 ? -6.264 -11.075 10.633 1.00 97.81 92 ARG A O 1
ATOM 698 N N . ASP A 1 93 ? -5.287 -13.079 10.850 1.00 97.69 93 ASP A N 1
ATOM 699 C CA . ASP A 1 93 ? -6.461 -13.712 11.472 1.00 97.69 93 ASP A CA 1
ATOM 700 C C . ASP A 1 93 ? -6.856 -13.043 12.800 1.00 97.69 93 ASP A C 1
ATOM 702 O O . ASP A 1 93 ? -8.037 -12.940 13.126 1.00 97.69 93 ASP A O 1
ATOM 706 N N . GLU A 1 94 ? -5.879 -12.531 13.555 1.00 97.38 94 GLU A N 1
ATOM 707 C CA . GLU A 1 94 ? -6.126 -11.788 14.793 1.00 97.38 94 GLU A CA 1
ATOM 708 C C . GLU A 1 94 ? -6.859 -10.464 14.534 1.00 97.38 94 GLU A C 1
ATOM 710 O O . GLU A 1 94 ? -7.790 -10.129 15.269 1.00 97.38 94 GLU A O 1
ATOM 715 N N . LEU A 1 95 ? -6.470 -9.731 13.488 1.00 97.94 95 LEU A N 1
ATOM 716 C CA . LEU A 1 95 ? -7.109 -8.480 13.073 1.00 97.94 95 LEU A CA 1
ATOM 717 C C . LEU A 1 95 ? -8.525 -8.712 12.543 1.00 97.94 95 LEU A C 1
ATOM 719 O O . LEU A 1 95 ? -9.451 -8.022 12.973 1.00 97.94 95 LEU A O 1
ATOM 723 N N . LEU A 1 96 ? -8.705 -9.727 11.693 1.00 97.44 96 LEU A N 1
ATOM 724 C CA . LEU A 1 96 ? -10.023 -10.116 11.184 1.00 97.44 96 LEU A CA 1
ATOM 725 C C . LEU A 1 96 ? -10.956 -10.540 12.328 1.00 97.44 96 LEU A C 1
ATOM 727 O O . LEU A 1 96 ? -12.119 -10.151 12.355 1.00 97.44 96 LEU A O 1
ATOM 731 N N . ALA A 1 97 ? -10.446 -11.275 13.322 1.00 97.38 97 ALA A N 1
ATOM 732 C CA . ALA A 1 97 ? -11.224 -11.672 14.497 1.00 97.38 97 ALA A CA 1
ATOM 733 C C . ALA A 1 97 ? -11.608 -10.491 15.406 1.00 97.38 97 ALA A C 1
ATOM 735 O O . ALA A 1 97 ? -12.597 -10.578 16.134 1.00 97.38 97 ALA A O 1
ATOM 736 N N . VAL A 1 98 ? -10.827 -9.405 15.400 1.00 96.50 98 VAL A N 1
ATOM 737 C CA . VAL A 1 98 ? -11.196 -8.145 16.064 1.00 96.50 98 VAL A CA 1
ATOM 738 C C . VAL A 1 98 ? -12.264 -7.397 15.258 1.00 96.50 98 VAL A C 1
ATOM 740 O O . VAL A 1 98 ? -13.107 -6.743 15.863 1.00 96.50 98 VAL A O 1
ATOM 743 N N . GLY A 1 99 ? -12.271 -7.547 13.931 1.00 97.38 99 GLY A N 1
ATOM 744 C CA . GLY A 1 99 ? -13.220 -6.909 13.013 1.00 97.38 99 GLY A CA 1
ATOM 745 C C . GLY A 1 99 ? -12.600 -5.819 12.137 1.00 97.38 99 GLY A C 1
ATOM 746 O O . GLY A 1 99 ? -13.329 -4.991 11.599 1.00 97.38 99 GLY A O 1
ATOM 747 N N . TRP A 1 100 ? -11.269 -5.787 12.027 1.00 98.25 100 TRP A N 1
ATOM 748 C CA . TRP A 1 100 ? -10.574 -4.917 11.082 1.00 98.25 100 TRP A CA 1
ATOM 749 C C . TRP A 1 100 ? -10.604 -5.509 9.681 1.00 98.25 100 TRP A C 1
ATOM 751 O O . TRP A 1 100 ? -10.258 -6.674 9.506 1.00 98.25 100 TRP A O 1
ATOM 761 N N . GLU A 1 101 ? -10.893 -4.674 8.690 1.00 97.88 101 GLU A N 1
ATOM 762 C CA . GLU A 1 101 ? -10.546 -4.955 7.298 1.00 97.88 101 GLU A CA 1
ATOM 763 C C . GLU A 1 101 ? -9.112 -4.498 6.983 1.00 97.88 101 GLU A C 1
ATOM 765 O O . GLU A 1 101 ? -8.519 -3.710 7.729 1.00 97.88 101 GLU A O 1
ATOM 770 N N . LEU A 1 102 ? -8.522 -5.002 5.893 1.00 97.94 102 LEU A N 1
ATOM 771 C CA . LEU A 1 102 ? -7.083 -4.865 5.634 1.00 97.94 102 LEU A CA 1
ATOM 772 C C . LEU A 1 102 ? -6.769 -4.303 4.240 1.00 97.94 102 LEU A C 1
ATOM 774 O O . LEU A 1 102 ? -7.376 -4.694 3.241 1.00 97.94 102 LEU A O 1
ATOM 778 N N . ALA A 1 103 ? -5.762 -3.430 4.179 1.00 98.31 103 ALA A N 1
ATOM 779 C CA . ALA A 1 103 ? -5.118 -2.982 2.944 1.00 98.31 103 ALA A CA 1
ATOM 780 C C . ALA A 1 103 ? -3.666 -3.484 2.916 1.00 98.31 103 ALA A C 1
ATOM 782 O O . ALA A 1 103 ? -2.872 -3.122 3.779 1.00 98.31 103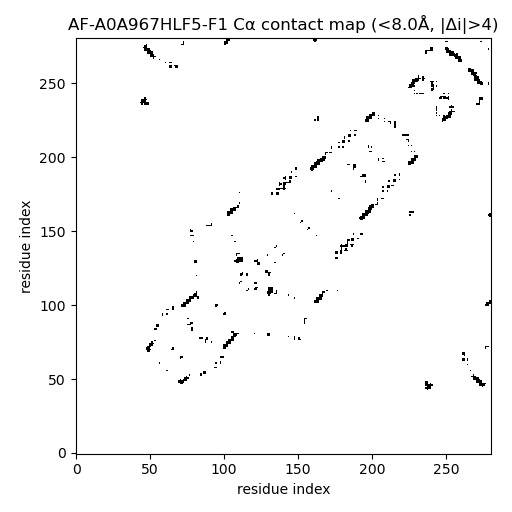 ALA A O 1
ATOM 783 N N . VAL A 1 104 ? -3.314 -4.345 1.963 1.00 98.38 104 VAL A N 1
ATOM 784 C CA . VAL A 1 104 ? -2.019 -5.047 1.945 1.00 98.38 104 VAL A CA 1
ATOM 785 C C . VAL A 1 104 ? -0.934 -4.174 1.320 1.00 98.38 104 VAL A C 1
ATOM 787 O O . VAL A 1 104 ? -1.055 -3.779 0.161 1.00 98.38 104 VAL A O 1
ATOM 790 N N . LEU A 1 105 ? 0.137 -3.916 2.067 1.00 98.06 105 LEU A N 1
ATOM 791 C CA . LEU A 1 105 ? 1.279 -3.095 1.664 1.00 98.06 105 LEU A CA 1
ATOM 792 C C . LEU A 1 105 ? 2.546 -3.938 1.541 1.00 98.06 105 LEU A C 1
ATOM 794 O O . LEU A 1 105 ? 2.824 -4.794 2.382 1.00 98.06 105 LEU A O 1
ATOM 798 N N . PHE A 1 106 ? 3.353 -3.641 0.528 1.00 98.00 106 PHE A N 1
ATOM 799 C CA . PHE A 1 106 ? 4.703 -4.171 0.376 1.00 98.00 106 PHE A CA 1
ATOM 800 C C . PHE A 1 106 ? 5.667 -3.022 0.076 1.00 98.00 106 PHE A C 1
ATOM 802 O O . PHE A 1 106 ? 5.623 -2.443 -1.009 1.00 98.00 106 PHE A O 1
ATOM 809 N N . VAL A 1 107 ? 6.546 -2.702 1.030 1.00 96.12 107 VAL A N 1
ATOM 810 C CA . VAL A 1 107 ? 7.530 -1.612 0.907 1.00 96.12 107 VAL A CA 1
ATOM 811 C C . VAL A 1 107 ? 8.700 -2.067 0.046 1.00 96.12 107 VAL A C 1
ATOM 813 O O . VAL A 1 107 ? 9.655 -2.685 0.531 1.00 96.12 107 VAL A O 1
ATOM 816 N N . GLY A 1 108 ? 8.567 -1.805 -1.254 1.00 94.00 108 GLY A N 1
ATOM 817 C CA . GLY A 1 108 ? 9.493 -2.249 -2.287 1.00 94.00 108 GLY A CA 1
ATOM 818 C C . GLY A 1 108 ? 10.875 -1.623 -2.174 1.00 94.00 108 GLY A C 1
ATOM 819 O O . GLY A 1 108 ? 11.149 -0.843 -1.264 1.00 94.00 108 GLY A O 1
ATOM 820 N N . GLU A 1 109 ? 11.757 -1.973 -3.106 1.00 93.88 109 GLU A N 1
ATOM 821 C CA . GLU A 1 109 ? 13.042 -1.290 -3.233 1.00 93.88 109 GLU A CA 1
ATOM 822 C C . GLU A 1 109 ? 12.852 0.209 -3.480 1.00 93.88 109 GLU A C 1
ATOM 824 O O . GLU A 1 109 ? 11.976 0.621 -4.240 1.00 93.88 109 GLU A O 1
ATOM 829 N N . GLN A 1 110 ? 13.697 1.014 -2.839 1.00 91.81 110 GLN A N 1
ATOM 830 C CA . GLN A 1 110 ? 13.613 2.475 -2.856 1.00 91.81 110 GLN A CA 1
ATOM 831 C C . GLN A 1 110 ? 14.888 3.093 -3.426 1.00 91.81 110 GLN A C 1
ATOM 833 O O . GLN A 1 110 ? 15.960 2.492 -3.381 1.00 91.81 110 GLN A O 1
ATOM 838 N N . ASP A 1 111 ? 14.801 4.337 -3.893 1.00 85.19 111 ASP A N 1
ATOM 839 C CA . ASP A 1 111 ? 15.967 5.134 -4.298 1.00 85.19 111 ASP A CA 1
ATOM 840 C C . ASP A 1 111 ? 16.510 5.988 -3.132 1.00 85.19 111 ASP A C 1
ATOM 842 O O . ASP A 1 111 ? 16.755 7.187 -3.245 1.00 85.19 111 ASP A O 1
ATOM 846 N N . TRP A 1 112 ? 16.642 5.388 -1.948 1.00 77.44 112 TRP A N 1
ATOM 847 C CA . TRP A 1 112 ? 16.964 6.111 -0.710 1.00 77.44 112 TRP A CA 1
ATOM 848 C C . TRP A 1 112 ? 18.459 6.319 -0.460 1.00 77.44 112 TRP A C 1
ATOM 850 O O . TRP A 1 112 ? 18.833 6.927 0.545 1.00 77.44 112 TRP A O 1
ATOM 860 N N . ALA A 1 113 ? 19.325 5.862 -1.367 1.00 62.94 113 ALA A N 1
ATOM 861 C CA . ALA A 1 113 ? 20.776 5.919 -1.196 1.00 62.94 113 ALA A CA 1
ATOM 862 C C . ALA A 1 113 ? 21.319 7.350 -0.977 1.00 62.94 113 ALA A C 1
ATOM 864 O O . ALA A 1 113 ? 22.354 7.505 -0.331 1.00 62.94 113 ALA A O 1
ATOM 865 N N . GLU A 1 114 ? 20.622 8.386 -1.463 1.00 53.72 114 GLU A N 1
ATOM 866 C CA . GLU A 1 114 ? 21.043 9.791 -1.325 1.00 53.72 114 GLU A CA 1
ATOM 867 C C . GLU A 1 114 ? 20.166 10.624 -0.371 1.00 53.72 114 GLU A C 1
ATOM 869 O O . GLU A 1 114 ? 20.634 11.621 0.183 1.00 53.72 114 GLU A O 1
ATOM 874 N N . SER A 1 115 ? 18.912 10.222 -0.134 1.00 54.12 115 SER A N 1
ATOM 875 C CA . SER A 1 115 ? 17.922 11.047 0.575 1.00 54.12 115 SER A CA 1
ATOM 876 C C . SER A 1 115 ? 16.926 10.242 1.414 1.00 54.12 115 SER A C 1
ATOM 878 O O . SER A 1 115 ? 15.749 10.597 1.466 1.00 54.12 115 SER A O 1
ATOM 880 N N . ALA A 1 116 ? 17.376 9.156 2.056 1.00 59.41 116 ALA A N 1
ATOM 881 C CA . ALA A 1 116 ? 16.529 8.364 2.946 1.00 59.41 116 ALA A CA 1
ATOM 882 C C . ALA A 1 116 ? 15.756 9.277 3.927 1.00 59.41 116 ALA A C 1
ATOM 884 O O . ALA A 1 116 ? 16.387 10.103 4.601 1.00 59.41 116 ALA A O 1
ATOM 885 N N . PRO A 1 117 ? 14.420 9.140 4.035 1.00 56.84 117 PRO A N 1
ATOM 886 C CA . PRO A 1 117 ? 13.610 9.973 4.928 1.00 56.84 117 PRO A CA 1
ATOM 887 C C . PRO A 1 117 ? 14.002 9.778 6.402 1.00 56.84 117 PRO A C 1
ATOM 889 O O . PRO A 1 117 ? 13.884 10.696 7.212 1.00 56.84 117 PRO A O 1
ATOM 892 N N . ASP A 1 118 ? 14.560 8.609 6.725 1.00 59.62 118 ASP A N 1
ATOM 893 C CA . ASP A 1 118 ? 15.274 8.328 7.963 1.00 59.62 118 ASP A CA 1
ATOM 894 C C . ASP A 1 118 ? 16.629 7.679 7.634 1.00 59.62 118 ASP A C 1
ATOM 896 O O . ASP A 1 118 ? 16.700 6.684 6.914 1.00 59.62 118 ASP A O 1
ATOM 900 N N . ARG A 1 119 ? 17.724 8.209 8.194 1.00 54.53 119 ARG A N 1
ATOM 901 C CA . ARG A 1 119 ? 19.068 7.626 8.032 1.00 54.53 119 ARG A CA 1
ATOM 902 C C . ARG A 1 119 ? 19.176 6.211 8.606 1.00 54.53 119 ARG A C 1
ATOM 904 O O . ARG A 1 119 ? 20.089 5.494 8.216 1.00 54.53 119 ARG A O 1
ATOM 911 N N . SER A 1 120 ? 18.276 5.801 9.503 1.00 55.84 120 SER A N 1
ATOM 912 C CA . SER A 1 120 ? 18.187 4.414 9.978 1.00 55.84 120 SER A CA 1
ATOM 913 C C . SER A 1 120 ? 17.695 3.435 8.900 1.00 55.84 120 SER A C 1
ATOM 915 O O . SER A 1 120 ? 17.939 2.235 9.011 1.00 55.84 120 SER A O 1
ATOM 917 N N . LEU A 1 121 ? 17.050 3.951 7.846 1.00 58.81 121 LEU A N 1
ATOM 918 C CA . LEU A 1 121 ? 16.633 3.212 6.650 1.00 58.81 121 LEU A CA 1
ATOM 919 C C . LEU A 1 121 ? 17.693 3.247 5.545 1.00 58.81 121 LEU A C 1
ATOM 921 O O . LEU A 1 121 ? 17.515 2.607 4.509 1.00 58.81 121 LEU A O 1
ATOM 925 N N . ALA A 1 122 ? 18.784 3.998 5.744 1.00 57.88 122 ALA A N 1
ATOM 926 C CA . ALA A 1 122 ? 19.900 3.964 4.818 1.00 57.88 122 ALA A CA 1
ATOM 927 C C . ALA A 1 122 ? 20.447 2.528 4.749 1.00 57.88 122 ALA A C 1
ATOM 929 O O . ALA A 1 122 ? 20.492 1.837 5.775 1.00 57.88 122 ALA A O 1
ATOM 930 N N . PRO A 1 123 ? 20.881 2.072 3.565 1.00 59.84 123 PRO A N 1
ATOM 931 C CA . PRO A 1 123 ? 21.441 0.741 3.421 1.00 59.84 123 PRO A CA 1
ATOM 932 C C . PRO A 1 123 ? 22.589 0.559 4.413 1.00 59.84 123 PRO A C 1
ATOM 934 O O . PRO A 1 123 ? 23.529 1.356 4.440 1.00 59.84 123 PRO A O 1
ATOM 937 N N . ALA A 1 124 ? 22.515 -0.491 5.232 1.00 59.19 124 ALA A N 1
ATOM 938 C CA . ALA A 1 124 ? 23.655 -0.891 6.044 1.00 59.19 124 ALA A CA 1
ATOM 939 C C . ALA A 1 124 ? 24.856 -1.173 5.129 1.00 59.19 124 ALA A C 1
ATOM 941 O O . ALA A 1 124 ? 24.672 -1.609 3.989 1.00 59.19 124 ALA A O 1
ATOM 942 N N . ASP A 1 125 ? 26.072 -0.964 5.639 1.00 61.00 125 ASP A N 1
ATOM 943 C CA . ASP A 1 125 ? 27.288 -1.368 4.935 1.00 61.00 125 ASP A CA 1
ATOM 944 C C . ASP A 1 125 ? 27.254 -2.897 4.760 1.00 61.00 125 ASP A C 1
ATOM 946 O O . ASP A 1 125 ? 27.399 -3.674 5.707 1.00 61.00 125 ASP A O 1
ATOM 950 N N . SER A 1 126 ? 26.891 -3.311 3.552 1.00 65.62 126 SER A N 1
ATOM 951 C CA . SER A 1 126 ? 26.448 -4.651 3.187 1.00 65.62 126 SER A CA 1
ATOM 952 C C . SER A 1 126 ? 27.018 -4.963 1.816 1.00 65.62 126 SER A C 1
ATOM 954 O O . SER A 1 126 ? 27.074 -4.102 0.941 1.00 65.62 126 SER A O 1
ATOM 956 N N . THR A 1 127 ? 27.396 -6.218 1.589 1.00 64.81 127 THR A N 1
ATOM 957 C CA . THR A 1 127 ? 27.798 -6.685 0.255 1.00 64.81 127 THR A CA 1
ATOM 958 C C . THR A 1 127 ? 26.619 -6.765 -0.722 1.00 64.81 127 THR A C 1
ATOM 960 O O . THR A 1 127 ? 26.832 -6.899 -1.925 1.00 64.81 127 THR A O 1
ATOM 963 N N . ALA A 1 128 ? 25.388 -6.660 -0.215 1.00 69.19 128 ALA A N 1
ATOM 964 C CA . ALA A 1 128 ? 24.143 -6.556 -0.966 1.00 69.19 128 ALA A CA 1
ATOM 965 C C . ALA A 1 128 ? 23.231 -5.516 -0.279 1.00 69.19 128 ALA A C 1
ATOM 967 O O . ALA A 1 128 ? 22.318 -5.894 0.465 1.00 69.19 128 ALA A O 1
ATOM 968 N N . PRO A 1 129 ? 23.518 -4.208 -0.416 1.00 76.56 129 PRO A N 1
ATOM 969 C CA . PRO A 1 129 ? 22.694 -3.163 0.192 1.00 76.56 129 PRO A CA 1
ATOM 970 C C . PRO A 1 129 ? 21.270 -3.229 -0.375 1.00 76.56 129 PRO A C 1
ATOM 972 O O . PRO A 1 129 ? 21.111 -3.571 -1.542 1.00 76.56 129 PRO A O 1
ATOM 975 N N . ARG A 1 130 ? 20.247 -2.929 0.437 1.00 83.69 130 ARG A N 1
ATOM 976 C CA . ARG A 1 130 ? 18.834 -2.769 0.026 1.00 83.69 130 ARG A CA 1
ATOM 977 C C . ARG A 1 130 ? 18.445 -1.296 0.097 1.00 83.69 130 ARG A C 1
ATOM 979 O O . ARG A 1 130 ? 19.139 -0.523 0.746 1.00 83.69 130 ARG A O 1
ATOM 986 N N . CYS A 1 131 ? 17.349 -0.926 -0.545 1.00 87.69 131 CYS A N 1
ATOM 987 C CA . CYS A 1 131 ? 16.827 0.437 -0.617 1.00 87.69 131 CYS A CA 1
ATOM 988 C C . CYS A 1 131 ? 17.774 1.394 -1.345 1.00 87.69 131 CYS A C 1
ATOM 990 O O . CYS A 1 131 ? 18.013 2.521 -0.909 1.00 87.69 131 CYS A O 1
ATOM 992 N N . THR A 1 132 ? 18.339 0.920 -2.458 1.00 85.50 132 THR A N 1
ATOM 993 C CA . THR A 1 132 ? 19.216 1.704 -3.329 1.00 85.50 132 THR A CA 1
ATOM 994 C C . THR A 1 132 ? 18.730 1.700 -4.770 1.00 85.50 132 THR A C 1
ATOM 996 O O . THR A 1 132 ? 18.198 0.703 -5.266 1.00 85.50 132 THR A O 1
ATOM 999 N N . ARG A 1 133 ? 19.073 2.763 -5.511 1.00 87.75 133 ARG A N 1
ATOM 1000 C CA . ARG A 1 133 ? 18.870 2.824 -6.963 1.00 87.75 133 ARG A CA 1
ATOM 1001 C C . ARG A 1 133 ? 19.385 1.607 -7.716 1.00 87.75 133 ARG A C 1
ATOM 1003 O O . ARG A 1 133 ? 18.787 1.177 -8.695 1.00 87.75 133 ARG A O 1
ATOM 1010 N N . THR A 1 134 ? 20.521 1.059 -7.284 1.00 89.69 134 THR A N 1
ATOM 1011 C CA . THR A 1 134 ? 21.173 -0.068 -7.963 1.00 89.69 134 THR A CA 1
ATOM 1012 C C . THR A 1 134 ? 20.333 -1.339 -7.926 1.00 89.69 134 THR A C 1
ATOM 1014 O O . THR A 1 134 ? 20.523 -2.205 -8.776 1.00 89.69 134 THR A O 1
ATOM 1017 N N . ASN A 1 135 ? 19.402 -1.447 -6.977 1.00 92.19 135 ASN A N 1
ATOM 1018 C CA . ASN A 1 135 ? 18.484 -2.574 -6.878 1.00 92.19 135 ASN A CA 1
ATOM 1019 C C . ASN A 1 135 ? 17.192 -2.382 -7.665 1.00 92.19 135 ASN A C 1
ATOM 1021 O O . ASN A 1 135 ? 16.434 -3.339 -7.796 1.00 92.19 135 ASN A O 1
ATOM 1025 N N . LEU A 1 136 ? 16.946 -1.199 -8.228 1.00 95.19 136 LEU A N 1
ATOM 1026 C CA . LEU A 1 136 ? 15.795 -0.930 -9.088 1.00 95.19 136 LEU A CA 1
ATOM 1027 C C . LEU A 1 136 ? 16.025 -1.540 -10.487 1.00 95.19 136 LEU A C 1
ATOM 1029 O O . LEU A 1 136 ? 16.175 -0.861 -11.508 1.00 95.19 136 LEU A O 1
ATOM 1033 N N . THR A 1 137 ? 16.111 -2.869 -10.530 1.00 97.19 137 THR A N 1
ATOM 1034 C CA . THR A 1 137 ? 16.304 -3.670 -11.743 1.00 97.19 137 THR A CA 1
ATOM 1035 C C . THR A 1 137 ? 15.027 -4.411 -12.123 1.00 97.19 137 THR A C 1
ATOM 1037 O O . THR A 1 137 ? 14.080 -4.521 -11.342 1.00 97.19 137 THR A O 1
ATOM 1040 N N . ARG A 1 138 ? 15.000 -4.944 -13.351 1.00 98.31 138 ARG A N 1
ATOM 1041 C CA . ARG A 1 138 ? 13.888 -5.780 -13.815 1.00 98.31 138 ARG A CA 1
ATOM 1042 C C . ARG A 1 138 ? 13.812 -7.068 -13.002 1.00 98.31 138 ARG A C 1
ATOM 1044 O O . ARG A 1 138 ? 12.733 -7.433 -12.554 1.00 98.31 138 ARG A O 1
ATOM 1051 N N . GLU A 1 139 ? 14.947 -7.745 -12.840 1.00 98.19 139 GLU A N 1
ATOM 1052 C CA . GLU A 1 139 ? 15.037 -9.004 -12.102 1.00 98.19 139 GLU A CA 1
ATOM 1053 C C . GLU A 1 139 ? 14.539 -8.809 -10.672 1.00 98.19 139 GLU A C 1
ATOM 1055 O O . GLU A 1 139 ? 13.693 -9.564 -10.207 1.00 98.19 139 GLU A O 1
ATOM 1060 N N . ARG A 1 140 ? 14.975 -7.727 -10.014 1.00 97.75 140 ARG A N 1
ATOM 1061 C CA . ARG A 1 140 ? 14.568 -7.444 -8.644 1.00 97.75 140 ARG A CA 1
ATOM 1062 C C . ARG A 1 140 ? 13.076 -7.151 -8.511 1.00 97.75 140 ARG A C 1
ATOM 1064 O O . ARG A 1 140 ? 12.461 -7.654 -7.582 1.00 97.75 140 ARG A O 1
ATOM 1071 N N . GLY A 1 141 ? 12.497 -6.381 -9.435 1.00 98.50 141 GLY A N 1
ATOM 1072 C CA . GLY A 1 141 ? 11.055 -6.119 -9.430 1.00 98.50 141 GLY A CA 1
ATOM 1073 C C . GLY A 1 141 ? 10.230 -7.399 -9.555 1.00 98.50 141 GLY A C 1
ATOM 1074 O O . GLY A 1 141 ? 9.232 -7.549 -8.856 1.00 98.50 141 GLY A O 1
ATOM 1075 N N . GLY A 1 142 ? 10.673 -8.343 -10.392 1.00 98.75 142 GLY A N 1
ATOM 1076 C CA . GLY A 1 142 ? 10.048 -9.663 -10.498 1.00 98.75 142 GLY A CA 1
ATOM 1077 C C . GLY A 1 142 ? 10.202 -10.502 -9.225 1.00 98.75 142 GLY A C 1
ATOM 1078 O O . GLY A 1 142 ? 9.210 -11.016 -8.713 1.00 98.75 142 GLY A O 1
ATOM 1079 N N . ASP A 1 143 ? 11.419 -10.595 -8.682 1.00 98.50 143 ASP A N 1
ATOM 1080 C CA . ASP A 1 143 ? 11.696 -11.338 -7.443 1.00 98.50 143 ASP A CA 1
ATOM 1081 C C . ASP A 1 143 ? 10.856 -10.821 -6.267 1.00 98.50 143 ASP A C 1
ATOM 1083 O O . ASP A 1 143 ? 10.259 -11.604 -5.528 1.00 98.50 143 ASP A O 1
ATOM 1087 N N . ASP A 1 144 ? 10.797 -9.499 -6.098 1.00 98.56 144 ASP A N 1
ATOM 1088 C CA . ASP A 1 144 ? 10.062 -8.882 -5.001 1.00 98.56 144 ASP A CA 1
ATOM 1089 C C . ASP A 1 144 ? 8.544 -9.113 -5.171 1.00 98.56 144 ASP A C 1
ATOM 1091 O O . ASP A 1 144 ? 7.857 -9.358 -4.178 1.00 98.56 144 ASP A O 1
ATOM 1095 N N . ALA A 1 145 ? 8.015 -9.133 -6.405 1.00 98.81 145 ALA A N 1
ATOM 1096 C CA . ALA A 1 145 ? 6.600 -9.435 -6.661 1.00 98.81 145 ALA A CA 1
ATOM 1097 C C . ALA A 1 145 ? 6.227 -10.859 -6.237 1.00 98.81 145 ALA A C 1
ATOM 1099 O O . ALA A 1 145 ? 5.197 -11.066 -5.591 1.00 98.81 145 ALA A O 1
ATOM 1100 N N . ILE A 1 146 ? 7.084 -11.836 -6.543 1.00 98.75 146 ILE A N 1
ATOM 1101 C CA . ILE A 1 146 ? 6.898 -13.217 -6.085 1.00 98.75 146 ILE A CA 1
ATOM 1102 C C . ILE A 1 146 ? 6.996 -13.299 -4.560 1.00 98.75 146 ILE A C 1
ATOM 1104 O O . ILE A 1 146 ? 6.145 -13.928 -3.931 1.00 98.75 146 ILE A O 1
ATOM 1108 N N . ALA A 1 147 ? 7.966 -12.613 -3.948 1.00 98.25 147 ALA A N 1
ATOM 1109 C CA . ALA A 1 147 ? 8.103 -12.580 -2.493 1.00 98.25 147 ALA A CA 1
ATOM 1110 C C . ALA A 1 147 ? 6.847 -12.015 -1.805 1.00 98.25 147 ALA A C 1
ATOM 1112 O O . ALA A 1 147 ? 6.408 -12.542 -0.782 1.00 98.25 147 ALA A O 1
ATOM 1113 N N . ALA A 1 148 ? 6.233 -10.982 -2.380 1.00 98.56 148 ALA A N 1
ATOM 1114 C CA . ALA A 1 148 ? 4.997 -10.409 -1.867 1.00 98.56 148 ALA A CA 1
ATOM 1115 C C . ALA A 1 148 ? 3.796 -11.343 -2.027 1.00 98.56 148 ALA A C 1
ATOM 1117 O O . ALA A 1 14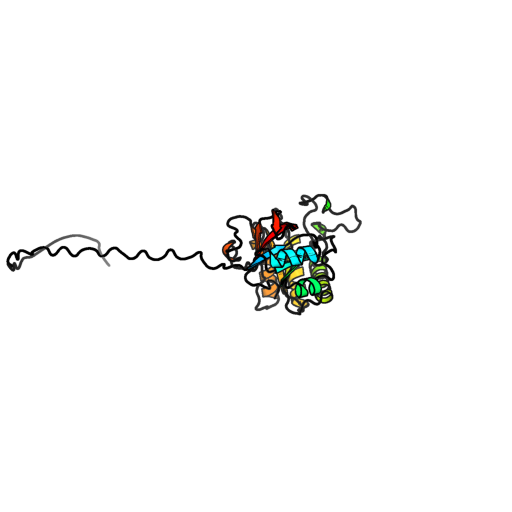8 ? 3.002 -11.477 -1.096 1.00 98.56 148 ALA A O 1
ATOM 1118 N N . ALA A 1 149 ? 3.681 -12.023 -3.171 1.00 98.81 149 ALA A N 1
ATOM 1119 C CA . ALA A 1 149 ? 2.657 -13.041 -3.382 1.00 98.81 149 ALA A CA 1
ATOM 1120 C C . ALA A 1 149 ? 2.793 -14.191 -2.372 1.00 98.81 149 ALA A C 1
ATOM 1122 O O . ALA A 1 149 ? 1.808 -14.617 -1.770 1.00 98.81 149 ALA A O 1
ATOM 1123 N N . ASP A 1 150 ? 4.012 -14.669 -2.134 1.00 98.62 150 ASP A N 1
ATOM 1124 C CA . ASP A 1 150 ? 4.270 -15.744 -1.177 1.00 98.62 150 ASP A CA 1
ATOM 1125 C C . ASP A 1 150 ? 4.000 -15.305 0.266 1.00 98.62 150 ASP A C 1
ATOM 1127 O O . ASP A 1 150 ? 3.390 -16.056 1.028 1.00 98.62 150 ASP A O 1
ATOM 1131 N N . ALA A 1 151 ? 4.370 -14.077 0.634 1.00 98.00 151 ALA A N 1
ATOM 1132 C CA . ALA A 1 151 ? 4.057 -13.516 1.945 1.00 98.00 151 ALA A CA 1
ATOM 1133 C C . ALA A 1 151 ? 2.544 -13.346 2.156 1.00 98.00 151 ALA A C 1
ATOM 1135 O O . ALA A 1 151 ? 2.018 -13.734 3.199 1.00 98.00 151 ALA A O 1
ATOM 1136 N N . ALA A 1 152 ? 1.822 -12.825 1.159 1.00 98.56 152 ALA A N 1
ATOM 1137 C CA . ALA A 1 152 ? 0.369 -12.702 1.222 1.00 98.56 152 ALA A CA 1
ATOM 1138 C C . ALA A 1 152 ? -0.308 -14.079 1.351 1.00 98.56 152 ALA A C 1
ATOM 1140 O O . ALA A 1 152 ? -1.232 -14.250 2.153 1.00 98.56 152 ALA A O 1
ATOM 1141 N N . ALA A 1 153 ? 0.187 -15.080 0.621 1.00 98.62 153 ALA A N 1
ATOM 1142 C CA . ALA A 1 153 ? -0.307 -16.450 0.708 1.00 98.62 153 ALA A CA 1
ATOM 1143 C C . ALA A 1 153 ? -0.020 -17.084 2.076 1.00 98.62 153 ALA A C 1
ATOM 1145 O O . ALA A 1 153 ? -0.884 -17.776 2.614 1.00 98.62 153 ALA A O 1
ATOM 1146 N N . ALA A 1 154 ? 1.150 -16.821 2.663 1.00 98.19 154 ALA A N 1
ATOM 1147 C CA . ALA A 1 154 ? 1.521 -17.315 3.989 1.00 98.19 154 ALA A CA 1
ATOM 1148 C C . ALA A 1 154 ? 0.634 -16.743 5.110 1.00 98.19 154 ALA A C 1
ATOM 1150 O O . ALA A 1 154 ? 0.327 -17.454 6.064 1.00 98.19 154 ALA A O 1
ATOM 1151 N N . GLU A 1 155 ? 0.169 -15.499 4.972 1.00 97.94 155 GLU A N 1
ATOM 1152 C CA . GLU A 1 155 ? -0.834 -14.897 5.869 1.00 97.94 155 GLU A CA 1
ATOM 1153 C C . GLU A 1 155 ? -2.262 -15.417 5.605 1.00 97.94 155 GLU A C 1
ATOM 1155 O O . GLU A 1 155 ? -3.179 -15.192 6.400 1.00 97.94 155 GLU A O 1
ATOM 1160 N N . GLY A 1 156 ? -2.480 -16.114 4.487 1.00 98.19 156 GLY A N 1
ATOM 1161 C CA . GLY A 1 156 ? -3.785 -16.637 4.087 1.00 98.19 156 GLY A CA 1
ATOM 1162 C C . GLY A 1 156 ? -4.683 -15.614 3.387 1.00 98.19 156 GLY A C 1
ATOM 1163 O O . GLY A 1 156 ? -5.906 -15.777 3.395 1.00 98.19 156 GLY A O 1
ATOM 1164 N N . PHE A 1 157 ? -4.124 -14.555 2.788 1.00 98.38 157 PHE A N 1
ATOM 1165 C CA . PHE A 1 157 ? -4.917 -13.652 1.949 1.00 98.38 157 PHE A CA 1
ATOM 1166 C C . PHE A 1 157 ? -5.480 -14.403 0.729 1.00 98.38 157 PHE A C 1
ATOM 1168 O O . PHE A 1 157 ? -4.739 -15.145 0.073 1.00 98.38 157 PHE A O 1
ATOM 1175 N N . PRO A 1 158 ? -6.776 -14.227 0.407 1.00 98.00 158 PRO A N 1
ATOM 1176 C CA . PRO A 1 158 ? -7.412 -14.929 -0.701 1.00 98.00 158 PRO A CA 1
ATOM 1177 C C . PRO A 1 158 ? -6.842 -14.497 -2.057 1.00 98.00 158 PRO A C 1
ATOM 1179 O O . PRO A 1 158 ? -6.354 -13.382 -2.226 1.00 98.00 158 PRO A O 1
ATOM 1182 N N . ALA A 1 159 ? -6.944 -15.376 -3.055 1.00 97.50 159 ALA A N 1
ATOM 1183 C CA . ALA A 1 159 ? -6.571 -15.016 -4.417 1.00 97.50 159 ALA A CA 1
ATOM 1184 C C . ALA A 1 159 ? -7.416 -13.832 -4.929 1.00 97.50 159 ALA A C 1
ATOM 1186 O O . ALA A 1 159 ? -8.603 -13.724 -4.617 1.00 97.50 159 ALA A O 1
ATOM 1187 N N . GLY A 1 160 ? -6.804 -12.955 -5.721 1.00 97.38 160 GLY A N 1
ATOM 1188 C CA . GLY A 1 160 ? -7.399 -11.708 -6.202 1.00 97.38 160 GLY A CA 1
ATOM 1189 C C . GLY A 1 160 ? -7.211 -10.514 -5.264 1.00 97.38 160 GLY A C 1
ATOM 1190 O O . GLY A 1 160 ? -7.536 -9.397 -5.663 1.00 97.38 160 GLY A O 1
ATOM 1191 N N . THR A 1 161 ? -6.649 -10.709 -4.063 1.00 98.31 161 THR A N 1
ATOM 1192 C CA . THR A 1 161 ? -6.291 -9.595 -3.175 1.00 98.31 161 THR A CA 1
ATOM 1193 C C . THR A 1 161 ? -5.321 -8.634 -3.872 1.00 98.31 161 THR A C 1
ATOM 1195 O O . THR A 1 161 ? -4.369 -9.053 -4.537 1.00 98.31 161 THR A O 1
ATOM 1198 N N . TRP A 1 162 ? -5.562 -7.333 -3.714 1.00 98.38 162 TRP A N 1
ATOM 1199 C CA . TRP A 1 162 ? -4.679 -6.278 -4.198 1.00 98.38 162 TRP A CA 1
ATOM 1200 C C . TRP A 1 162 ? -3.531 -6.050 -3.220 1.00 98.38 162 TRP A C 1
ATOM 1202 O O . TRP A 1 162 ? -3.771 -5.759 -2.046 1.00 98.38 162 TRP A O 1
ATOM 1212 N N . ILE A 1 163 ? -2.301 -6.127 -3.720 1.00 98.75 163 ILE A N 1
ATOM 1213 C CA . ILE A 1 163 ? -1.079 -5.819 -2.975 1.00 98.75 163 ILE A CA 1
ATOM 1214 C C . ILE A 1 163 ? -0.546 -4.490 -3.500 1.00 98.75 163 ILE A C 1
ATOM 1216 O O . ILE A 1 163 ? -0.208 -4.379 -4.681 1.00 98.75 163 ILE A O 1
ATOM 1220 N N . TYR A 1 164 ? -0.489 -3.478 -2.639 1.00 98.75 164 TYR A N 1
ATOM 1221 C CA . TYR A 1 164 ? 0.034 -2.163 -2.986 1.00 98.75 164 TYR A CA 1
ATOM 1222 C C . TYR A 1 164 ? 1.557 -2.166 -2.836 1.00 98.75 164 TYR A C 1
ATOM 1224 O O . TYR A 1 164 ? 2.074 -2.299 -1.726 1.00 98.75 164 TYR A O 1
ATOM 1232 N N . LEU A 1 165 ? 2.269 -2.032 -3.958 1.00 98.75 165 LEU A N 1
ATOM 1233 C CA . LEU A 1 165 ? 3.698 -1.740 -3.941 1.00 98.75 165 LEU A CA 1
ATOM 1234 C C . LEU A 1 165 ? 3.883 -0.306 -3.465 1.00 98.75 165 LEU A C 1
ATOM 1236 O O . LEU A 1 165 ? 3.470 0.630 -4.149 1.00 98.75 165 LEU A O 1
ATOM 1240 N N . ASP A 1 166 ? 4.506 -0.160 -2.312 1.00 98.06 166 ASP A N 1
ATOM 1241 C CA . ASP A 1 166 ? 4.839 1.124 -1.726 1.00 98.06 166 ASP A CA 1
ATOM 1242 C C . ASP A 1 166 ? 6.151 1.640 -2.324 1.00 98.06 166 ASP A C 1
ATOM 1244 O O . ASP A 1 166 ? 7.223 1.046 -2.158 1.00 98.06 166 ASP A O 1
ATOM 1248 N N . VAL A 1 167 ? 6.004 2.709 -3.113 1.00 96.81 167 VAL A N 1
ATOM 1249 C CA . VAL A 1 167 ? 7.081 3.505 -3.693 1.00 96.81 167 VAL A CA 1
ATOM 1250 C C . VAL A 1 167 ? 7.018 4.883 -3.055 1.00 96.81 167 VAL A C 1
ATOM 1252 O O . VAL A 1 167 ? 6.093 5.665 -3.294 1.00 96.81 167 VAL A O 1
ATOM 1255 N N . GLU A 1 168 ? 8.028 5.175 -2.253 1.00 93.12 168 GLU A N 1
ATOM 1256 C CA . GLU A 1 168 ? 8.093 6.398 -1.470 1.00 93.12 168 GLU A CA 1
ATOM 1257 C C . GLU A 1 168 ? 8.458 7.586 -2.354 1.00 93.12 168 GLU A C 1
ATOM 1259 O O . GLU A 1 168 ? 8.910 7.434 -3.493 1.00 93.12 168 GLU A O 1
ATOM 1264 N N . HIS A 1 169 ? 8.235 8.793 -1.837 1.00 92.81 169 HIS A N 1
ATOM 1265 C CA . HIS A 1 169 ? 8.477 10.007 -2.608 1.00 92.81 169 HIS A CA 1
ATOM 1266 C C . HIS A 1 169 ? 9.921 10.071 -3.133 1.00 92.81 169 HIS A C 1
ATOM 1268 O O . HIS A 1 169 ? 10.891 9.985 -2.372 1.00 92.81 169 HIS A O 1
ATOM 1274 N N . VAL A 1 170 ? 10.048 10.303 -4.438 1.00 89.44 170 VAL A N 1
ATOM 1275 C CA . VAL A 1 170 ? 11.306 10.559 -5.138 1.00 89.44 170 VAL A CA 1
ATOM 1276 C C . VAL A 1 170 ? 11.236 11.900 -5.857 1.00 89.44 170 VAL A C 1
ATOM 1278 O O . VAL A 1 170 ? 10.202 12.289 -6.396 1.00 89.44 170 VAL A O 1
ATOM 1281 N N . ALA A 1 171 ? 12.367 12.605 -5.926 1.00 89.12 171 ALA A N 1
ATOM 1282 C CA . ALA A 1 171 ? 12.438 13.874 -6.652 1.00 89.12 171 ALA A CA 1
ATOM 1283 C C . ALA A 1 171 ? 12.122 13.710 -8.153 1.00 89.12 171 ALA A C 1
ATOM 1285 O O . ALA A 1 171 ? 11.559 14.609 -8.774 1.00 89.12 171 ALA A O 1
ATOM 1286 N N . GLU A 1 172 ? 12.475 12.558 -8.729 1.00 90.06 172 GLU A N 1
ATOM 1287 C CA . GLU A 1 172 ? 12.195 12.199 -10.116 1.00 90.06 172 GLU A CA 1
ATOM 1288 C C . GLU A 1 172 ? 11.967 10.685 -10.232 1.00 90.06 172 GLU A C 1
ATOM 1290 O O . GLU A 1 172 ? 12.729 9.887 -9.679 1.00 90.06 172 GLU A O 1
ATOM 1295 N N . VAL A 1 173 ? 10.942 10.279 -10.989 1.00 94.69 173 VAL A N 1
ATOM 1296 C CA . VAL A 1 173 ? 10.725 8.869 -11.338 1.00 94.69 173 VAL A CA 1
ATOM 1297 C C . VAL A 1 173 ? 11.742 8.468 -12.401 1.00 94.69 173 VAL A C 1
ATOM 1299 O O . VAL A 1 173 ? 11.625 8.825 -13.570 1.00 94.69 173 VAL A O 1
ATOM 1302 N N . SER A 1 174 ? 12.771 7.743 -11.978 1.00 95.25 174 SER A N 1
ATOM 1303 C CA . SER A 1 174 ? 13.883 7.354 -12.837 1.00 95.25 174 SER A CA 1
ATOM 1304 C C . SER A 1 174 ? 13.570 6.194 -13.785 1.00 95.25 174 SER A C 1
ATOM 1306 O O . SER A 1 174 ? 12.722 5.361 -13.469 1.00 95.25 174 SER A O 1
ATOM 1308 N N . PRO A 1 175 ? 14.332 6.022 -14.885 1.00 96.81 175 PRO A N 1
ATOM 1309 C CA . PRO A 1 175 ? 14.219 4.835 -15.737 1.00 96.81 175 PRO A CA 1
ATOM 1310 C C . PRO A 1 175 ? 14.460 3.512 -14.993 1.00 96.81 175 PRO A C 1
ATOM 1312 O O . PRO A 1 175 ? 13.912 2.476 -15.372 1.00 96.81 175 PRO A O 1
ATOM 1315 N N . GLU A 1 176 ? 15.299 3.514 -13.954 1.00 96.56 176 GLU A N 1
ATOM 1316 C CA . GLU A 1 176 ? 15.494 2.361 -13.075 1.00 96.56 176 GLU A CA 1
ATOM 1317 C C . GLU A 1 176 ? 14.225 2.047 -12.274 1.00 96.56 176 GLU A C 1
ATOM 1319 O O . GLU A 1 176 ? 13.757 0.906 -12.292 1.00 96.56 176 GLU A O 1
ATOM 1324 N N . LEU A 1 177 ? 13.619 3.061 -11.651 1.00 97.06 177 LEU A N 1
ATOM 1325 C CA . LEU A 1 177 ? 12.369 2.904 -10.913 1.00 97.06 177 LEU A CA 1
ATOM 1326 C C . LEU A 1 177 ? 11.220 2.468 -11.830 1.00 97.06 177 LEU A C 1
ATOM 1328 O O . LEU A 1 177 ? 10.500 1.529 -11.497 1.00 97.06 177 LEU A O 1
ATOM 1332 N N . GLU A 1 178 ? 11.083 3.069 -13.016 1.00 98.31 178 GLU A N 1
ATOM 1333 C CA . GLU A 1 178 ? 10.092 2.643 -14.013 1.00 98.31 178 GLU A CA 1
ATOM 1334 C C . GLU A 1 178 ? 10.270 1.164 -14.382 1.00 98.31 178 GLU A C 1
ATOM 1336 O O . GLU A 1 178 ? 9.295 0.413 -14.471 1.00 98.31 178 GLU A O 1
ATOM 1341 N N . ARG A 1 179 ? 11.517 0.717 -14.574 1.00 98.44 179 ARG A N 1
ATOM 1342 C CA . ARG A 1 179 ? 11.829 -0.680 -14.904 1.00 98.44 179 ARG A CA 1
ATOM 1343 C C . ARG A 1 179 ? 11.453 -1.626 -13.769 1.00 98.44 179 ARG A C 1
ATOM 1345 O O . ARG A 1 179 ? 10.875 -2.676 -14.048 1.00 98.44 179 ARG A O 1
ATOM 1352 N N . TYR A 1 180 ? 11.768 -1.259 -12.530 1.00 98.69 180 TYR A N 1
ATOM 1353 C CA . TYR A 1 180 ? 11.418 -2.026 -11.336 1.00 98.69 180 TYR A CA 1
ATOM 1354 C C . TYR A 1 180 ? 9.895 -2.143 -11.173 1.00 98.69 180 TYR A C 1
ATOM 1356 O O . TYR A 1 180 ? 9.370 -3.254 -11.119 1.00 98.69 180 TYR A O 1
ATOM 1364 N N . VAL A 1 181 ? 9.166 -1.022 -11.213 1.00 98.75 181 VAL A N 1
ATOM 1365 C CA . VAL A 1 181 ? 7.699 -0.985 -11.058 1.00 98.75 181 VAL A CA 1
ATOM 1366 C C . VAL A 1 181 ? 6.989 -1.717 -12.199 1.00 98.75 181 VAL A C 1
ATOM 1368 O O . VAL A 1 181 ? 6.027 -2.457 -11.969 1.00 98.75 181 VAL A O 1
ATOM 1371 N N . SER A 1 182 ? 7.475 -1.568 -13.435 1.00 98.81 182 SER A N 1
ATOM 1372 C CA . SER A 1 182 ? 6.961 -2.313 -14.589 1.00 98.81 182 SER A CA 1
ATOM 1373 C C . SER A 1 182 ? 7.147 -3.821 -14.410 1.00 98.81 182 SER A C 1
ATOM 1375 O O . SER A 1 182 ? 6.210 -4.582 -14.662 1.00 98.81 182 SER A O 1
ATOM 1377 N N . ALA A 1 183 ? 8.327 -4.257 -13.958 1.00 98.88 183 ALA A N 1
ATOM 1378 C CA . ALA A 1 183 ? 8.627 -5.668 -13.739 1.00 98.88 183 ALA A CA 1
ATOM 1379 C C . ALA A 1 183 ? 7.804 -6.264 -12.592 1.00 98.88 183 ALA A C 1
ATOM 1381 O O . ALA A 1 183 ? 7.206 -7.318 -12.785 1.00 98.88 183 ALA A O 1
ATOM 1382 N N . TRP A 1 184 ? 7.694 -5.553 -11.466 1.00 98.88 184 TRP A N 1
ATOM 1383 C CA . TRP A 1 184 ? 6.824 -5.926 -10.351 1.00 98.88 184 TRP A CA 1
ATOM 1384 C C . TRP A 1 184 ? 5.384 -6.150 -10.806 1.00 98.88 184 TRP A C 1
ATOM 1386 O O . TRP A 1 184 ? 4.795 -7.205 -10.576 1.00 98.88 184 TRP A O 1
ATOM 1396 N N . THR A 1 185 ? 4.825 -5.157 -11.504 1.00 98.88 185 THR A N 1
ATOM 1397 C CA . THR A 1 185 ? 3.432 -5.200 -11.956 1.00 98.88 185 THR A CA 1
ATOM 1398 C C . THR A 1 185 ? 3.226 -6.363 -12.923 1.00 98.88 185 THR A C 1
ATOM 1400 O O . THR A 1 185 ? 2.271 -7.121 -12.787 1.00 98.88 185 THR A O 1
ATOM 1403 N N . THR A 1 186 ? 4.142 -6.538 -13.879 1.00 98.75 186 THR A N 1
ATOM 1404 C CA . THR A 1 186 ? 4.064 -7.619 -14.871 1.00 98.75 186 THR A CA 1
ATOM 1405 C C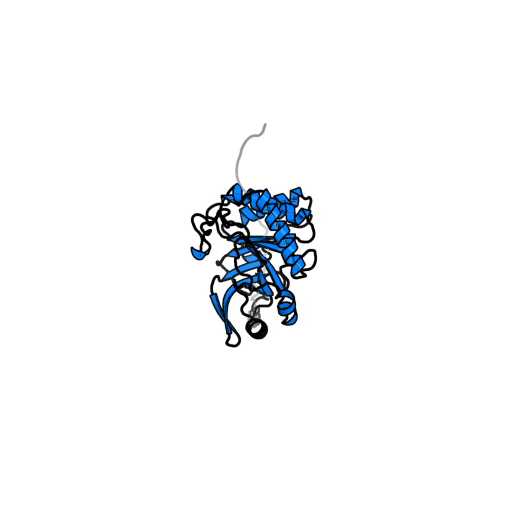 . THR A 1 186 ? 4.150 -8.994 -14.213 1.00 98.75 186 THR A C 1
ATOM 1407 O O . THR A 1 186 ? 3.354 -9.868 -14.549 1.00 98.75 186 THR A O 1
ATOM 1410 N N . GLU A 1 187 ? 5.083 -9.199 -13.279 1.00 98.81 187 GLU A N 1
ATOM 1411 C CA . GLU A 1 187 ? 5.274 -10.510 -12.656 1.00 98.81 187 GLU A CA 1
ATOM 1412 C C . GLU A 1 187 ? 4.117 -10.868 -11.723 1.00 98.81 187 GLU A C 1
ATOM 1414 O O . GLU A 1 187 ? 3.641 -11.998 -11.781 1.00 98.81 187 GLU A O 1
ATOM 1419 N N . LEU A 1 188 ? 3.573 -9.919 -10.952 1.00 98.50 188 LEU A N 1
ATOM 1420 C CA . LEU A 1 188 ? 2.413 -10.205 -10.102 1.00 98.50 188 LEU A CA 1
ATOM 1421 C C . LEU A 1 188 ? 1.165 -10.548 -10.936 1.00 98.50 188 LEU A C 1
ATOM 1423 O O . LEU A 1 188 ? 0.419 -11.466 -10.598 1.00 98.50 188 LEU A O 1
ATOM 1427 N N . LEU A 1 189 ? 0.971 -9.868 -12.075 1.00 98.50 189 LEU A N 1
ATOM 1428 C CA . LEU A 1 189 ? -0.083 -10.218 -13.035 1.00 98.50 189 LEU A CA 1
ATOM 1429 C C . LEU A 1 189 ? 0.133 -11.595 -13.672 1.00 98.50 189 LEU A C 1
ATOM 1431 O O . LEU A 1 189 ? -0.853 -12.285 -13.938 1.00 98.50 189 LEU A O 1
ATOM 1435 N N . ARG A 1 190 ? 1.391 -11.974 -13.932 1.00 98.38 190 ARG A N 1
ATOM 1436 C CA . ARG A 1 190 ? 1.774 -13.270 -14.510 1.00 98.38 190 ARG A CA 1
ATOM 1437 C C . ARG A 1 190 ? 1.583 -14.418 -13.522 1.00 98.38 190 ARG A C 1
ATOM 1439 O O . ARG A 1 190 ? 1.101 -15.472 -13.928 1.00 98.38 190 ARG A O 1
ATOM 1446 N N . ASP A 1 191 ? 1.954 -14.216 -12.259 1.00 98.25 191 ASP A N 1
ATOM 1447 C CA . ASP A 1 191 ? 1.713 -15.160 -11.162 1.00 98.25 191 ASP A CA 1
ATOM 1448 C C . ASP A 1 191 ? 0.206 -15.392 -10.973 1.00 98.25 191 ASP A C 1
ATOM 1450 O O . ASP A 1 191 ? -0.252 -16.530 -10.861 1.00 98.25 191 ASP A O 1
ATOM 1454 N N . GLY A 1 192 ? -0.579 -14.312 -11.015 1.00 97.44 192 GLY A N 1
ATOM 1455 C CA . GLY A 1 192 ? -2.035 -14.371 -11.109 1.00 97.44 192 GLY A CA 1
ATOM 1456 C C . GLY A 1 192 ? -2.757 -14.738 -9.811 1.00 97.44 192 GLY A C 1
ATOM 1457 O O . GLY A 1 192 ? -3.990 -14.696 -9.794 1.00 97.44 192 GLY A O 1
ATOM 1458 N N . ARG A 1 193 ? -2.046 -15.045 -8.714 1.00 98.00 193 ARG A N 1
ATOM 1459 C CA . ARG A 1 193 ? -2.673 -15.213 -7.391 1.00 98.00 193 ARG A CA 1
ATOM 1460 C C . ARG A 1 193 ? -3.203 -13.890 -6.846 1.00 98.00 193 ARG A C 1
ATOM 1462 O O . ARG A 1 193 ? -4.228 -13.896 -6.176 1.00 98.00 193 ARG A O 1
ATOM 1469 N N . TYR A 1 194 ? -2.544 -12.772 -7.143 1.00 98.56 194 TYR A N 1
ATOM 1470 C CA . TYR A 1 194 ? -2.844 -11.447 -6.588 1.00 98.56 194 TYR A CA 1
ATOM 1471 C C . TYR A 1 194 ? -2.853 -10.362 -7.671 1.00 98.56 194 TYR A C 1
ATOM 1473 O O . TYR A 1 194 ? -2.456 -10.600 -8.813 1.00 98.56 194 TYR A O 1
ATOM 1481 N N . LEU A 1 195 ? -3.331 -9.1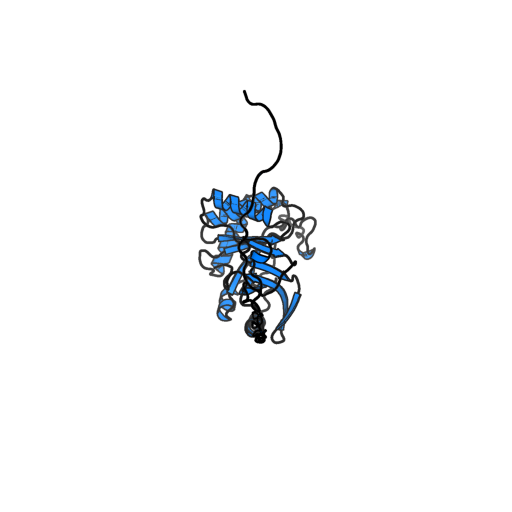65 -7.322 1.00 98.12 195 LEU A N 1
ATOM 1482 C CA . LEU A 1 195 ? -3.395 -8.011 -8.224 1.00 98.12 195 LEU A CA 1
ATOM 1483 C C . LEU A 1 195 ? -2.456 -6.887 -7.752 1.00 98.12 195 LEU A C 1
ATOM 1485 O O . LEU A 1 195 ? -2.446 -6.567 -6.564 1.00 98.12 195 LEU A O 1
ATOM 1489 N N . PRO A 1 196 ? -1.680 -6.251 -8.647 1.00 98.38 196 PRO A N 1
ATOM 1490 C CA . PRO A 1 196 ? -0.790 -5.161 -8.257 1.00 98.38 196 PRO A CA 1
ATOM 1491 C C . PRO A 1 196 ? -1.532 -3.827 -8.139 1.00 98.38 196 PRO A C 1
ATOM 1493 O O . PRO A 1 196 ? -2.113 -3.325 -9.105 1.00 98.38 196 PRO A O 1
ATOM 1496 N N . GLY A 1 197 ? -1.465 -3.230 -6.952 1.00 98.12 197 GLY A N 1
ATOM 1497 C CA . GLY A 1 197 ? -1.727 -1.814 -6.705 1.00 98.12 197 GLY A CA 1
ATOM 1498 C C . GLY A 1 197 ? -0.424 -1.038 -6.504 1.00 98.12 197 GLY A C 1
ATOM 1499 O O . GLY A 1 197 ? 0.652 -1.624 -6.378 1.00 98.12 197 GLY A O 1
ATOM 1500 N N . LEU A 1 198 ? -0.523 0.286 -6.444 1.00 98.19 198 LEU A N 1
ATOM 1501 C CA . LEU A 1 198 ? 0.597 1.179 -6.138 1.00 98.19 198 LEU A CA 1
ATOM 1502 C C . LEU A 1 198 ? 0.249 2.079 -4.963 1.00 98.19 198 LEU A C 1
ATOM 1504 O O . LEU A 1 198 ? -0.835 2.659 -4.968 1.00 98.19 198 LEU A O 1
ATOM 1508 N N . TYR A 1 199 ? 1.171 2.244 -4.023 1.00 98.50 199 TYR A N 1
ATOM 1509 C CA . TYR A 1 199 ? 1.227 3.419 -3.166 1.00 98.50 199 TYR A CA 1
ATOM 1510 C C . TYR A 1 199 ? 2.257 4.409 -3.728 1.00 98.50 199 TYR A C 1
ATOM 1512 O O . TYR A 1 199 ? 3.325 3.994 -4.180 1.00 98.50 199 TYR A O 1
ATOM 1520 N N . ALA A 1 200 ? 1.906 5.697 -3.762 1.00 98.00 200 ALA A N 1
ATOM 1521 C CA . ALA A 1 200 ? 2.790 6.759 -4.238 1.00 98.00 200 ALA A CA 1
ATOM 1522 C C . ALA A 1 200 ? 2.409 8.138 -3.679 1.00 98.00 200 ALA A C 1
ATOM 1524 O O . ALA A 1 200 ? 1.227 8.457 -3.528 1.00 98.00 200 ALA A O 1
ATOM 1525 N N . HIS A 1 201 ? 3.410 8.998 -3.485 1.00 97.69 201 HIS A N 1
ATOM 1526 C CA . HIS A 1 201 ? 3.209 10.435 -3.269 1.00 97.69 201 HIS A CA 1
ATOM 1527 C C . HIS A 1 201 ? 2.600 11.105 -4.512 1.00 97.69 201 HIS A C 1
ATOM 1529 O O . HIS A 1 201 ? 2.885 10.693 -5.642 1.00 97.69 201 HIS A O 1
ATOM 1535 N N . ASP A 1 202 ? 1.774 12.139 -4.341 1.00 97.75 202 ASP A N 1
ATOM 1536 C CA . ASP A 1 202 ? 1.059 12.788 -5.448 1.00 97.75 202 ASP A CA 1
ATOM 1537 C C . ASP A 1 202 ? 1.975 13.362 -6.536 1.00 97.75 202 ASP A C 1
ATOM 1539 O O . ASP A 1 202 ? 1.668 13.208 -7.723 1.00 97.75 202 ASP A O 1
ATOM 1543 N N . ASP A 1 203 ? 3.131 13.904 -6.156 1.00 96.62 203 ASP A N 1
ATOM 1544 C CA . ASP A 1 203 ? 4.173 14.357 -7.093 1.00 96.62 203 ASP A CA 1
ATOM 1545 C C . ASP A 1 203 ? 4.658 13.261 -8.065 1.00 96.62 203 ASP A C 1
ATOM 1547 O O . ASP A 1 203 ? 5.101 13.556 -9.178 1.00 96.62 203 ASP A O 1
ATOM 1551 N N . ASN A 1 204 ? 4.567 11.980 -7.690 1.00 97.19 204 ASN A N 1
ATOM 1552 C CA . ASN A 1 204 ? 5.036 10.857 -8.513 1.00 97.19 204 ASN A CA 1
ATOM 1553 C C . ASN A 1 204 ? 3.902 9.951 -9.017 1.00 97.19 204 ASN A C 1
ATOM 1555 O O . ASN A 1 204 ? 4.092 9.200 -9.981 1.00 97.19 204 ASN A O 1
ATOM 1559 N N . ALA A 1 205 ? 2.715 10.032 -8.411 1.00 97.88 205 ALA A N 1
ATOM 1560 C CA . ALA A 1 205 ? 1.610 9.103 -8.628 1.00 97.88 205 ALA A CA 1
ATOM 1561 C C . ALA A 1 205 ? 1.189 8.990 -10.100 1.00 97.88 205 ALA A C 1
ATOM 1563 O O . ALA A 1 205 ? 0.960 7.885 -10.585 1.00 97.88 205 ALA A O 1
ATOM 1564 N N . THR A 1 206 ? 1.137 10.098 -10.848 1.00 98.06 206 THR A N 1
ATOM 1565 C CA . THR A 1 206 ? 0.766 10.061 -12.278 1.00 98.06 206 THR A CA 1
ATOM 1566 C C . THR A 1 206 ? 1.766 9.255 -13.113 1.00 98.06 206 THR A C 1
ATOM 1568 O O . THR A 1 206 ? 1.365 8.438 -13.948 1.00 98.06 206 THR A O 1
ATOM 1571 N N . ALA A 1 207 ? 3.065 9.468 -12.895 1.00 98.25 207 ALA A N 1
ATOM 1572 C CA . ALA A 1 207 ? 4.117 8.787 -13.643 1.00 98.25 207 ALA A CA 1
ATOM 1573 C C . ALA A 1 207 ? 4.138 7.286 -13.316 1.00 98.25 207 ALA A C 1
ATOM 1575 O O . ALA A 1 207 ? 4.066 6.455 -14.222 1.00 98.25 207 ALA A O 1
ATOM 1576 N N . LEU A 1 208 ? 4.120 6.934 -12.028 1.00 98.31 208 LEU A N 1
ATOM 1577 C CA . LEU A 1 208 ? 4.116 5.539 -11.577 1.00 98.31 208 LEU A CA 1
ATOM 1578 C C . LEU A 1 208 ? 2.848 4.793 -12.013 1.00 98.31 208 LEU A C 1
ATOM 1580 O O . LEU A 1 208 ? 2.925 3.666 -12.508 1.00 98.31 208 LEU A O 1
ATOM 1584 N N . LEU A 1 209 ? 1.680 5.437 -11.927 1.00 97.88 209 LEU A N 1
ATOM 1585 C CA . LEU A 1 209 ? 0.428 4.849 -12.398 1.00 97.88 209 LEU A CA 1
ATOM 1586 C C . LEU A 1 209 ? 0.456 4.593 -13.909 1.00 97.88 209 LEU A C 1
ATOM 1588 O O . LEU A 1 209 ? -0.045 3.563 -14.353 1.00 97.88 209 LEU A O 1
ATOM 1592 N N . THR A 1 210 ? 1.077 5.478 -14.694 1.00 98.38 210 THR A N 1
ATOM 1593 C CA . THR A 1 210 ? 1.256 5.278 -16.143 1.00 98.38 210 THR A CA 1
ATOM 1594 C C . THR A 1 210 ? 2.114 4.044 -16.435 1.00 98.38 210 THR A C 1
ATOM 1596 O O . THR A 1 210 ? 1.795 3.272 -17.342 1.00 98.38 210 THR A O 1
ATOM 1599 N N . VAL A 1 211 ? 3.181 3.817 -15.660 1.00 98.62 211 VAL A N 1
ATOM 1600 C CA . VAL A 1 211 ? 4.028 2.618 -15.785 1.00 98.62 211 VAL A CA 1
ATOM 1601 C C . VAL A 1 211 ? 3.219 1.349 -15.515 1.00 98.62 211 VAL A C 1
ATOM 1603 O O . VAL A 1 211 ? 3.243 0.425 -16.331 1.00 98.62 211 VAL A O 1
ATOM 1606 N N . ALA A 1 212 ? 2.463 1.312 -14.415 1.00 98.12 212 ALA A N 1
ATOM 1607 C CA . ALA A 1 212 ? 1.628 0.158 -14.094 1.00 98.12 212 ALA A CA 1
ATOM 1608 C C . ALA A 1 212 ? 0.521 -0.056 -15.137 1.00 98.12 212 ALA A C 1
ATOM 1610 O O . ALA A 1 212 ? 0.310 -1.183 -15.572 1.00 98.12 212 ALA A O 1
ATOM 1611 N N . GLN A 1 213 ? -0.142 1.004 -15.613 1.00 98.06 213 GLN A N 1
ATOM 1612 C CA . GLN A 1 213 ? -1.182 0.903 -16.646 1.00 98.06 213 GLN A CA 1
ATOM 1613 C C . GLN A 1 213 ? -0.663 0.226 -17.916 1.00 98.06 213 GLN A C 1
ATOM 1615 O O . GLN A 1 213 ? -1.300 -0.702 -18.408 1.00 98.06 213 GLN A O 1
ATOM 1620 N N . ARG A 1 214 ? 0.530 0.607 -18.390 1.00 98.38 214 ARG A N 1
ATOM 1621 C CA . ARG A 1 214 ? 1.167 -0.041 -19.549 1.00 98.38 214 ARG A CA 1
ATOM 1622 C C . ARG A 1 214 ? 1.442 -1.528 -19.315 1.00 98.38 214 ARG A C 1
ATOM 1624 O O . ARG A 1 214 ? 1.336 -2.315 -20.250 1.00 98.38 214 ARG A O 1
ATOM 1631 N N . ALA A 1 215 ? 1.791 -1.923 -18.090 1.00 98.12 215 ALA A N 1
ATOM 1632 C CA . ALA A 1 215 ? 1.989 -3.332 -17.749 1.00 98.12 215 ALA A CA 1
ATOM 1633 C C . ALA A 1 215 ? 0.666 -4.122 -17.755 1.00 98.12 215 ALA A C 1
ATOM 1635 O O . ALA A 1 215 ? 0.630 -5.225 -18.293 1.00 98.12 215 ALA A O 1
ATOM 1636 N N . PHE A 1 216 ? -0.432 -3.549 -17.241 1.00 98.31 216 PHE A N 1
ATOM 1637 C CA . PHE A 1 216 ? -1.771 -4.152 -17.351 1.00 98.31 216 PHE A CA 1
ATOM 1638 C C . PHE A 1 216 ? -2.217 -4.293 -18.814 1.00 98.31 216 PHE A C 1
ATOM 1640 O O . PHE A 1 216 ? -2.695 -5.357 -19.205 1.00 98.31 216 PHE A O 1
ATOM 1647 N N . GLU A 1 217 ? -2.019 -3.252 -19.628 1.00 97.69 217 GLU A N 1
ATOM 1648 C CA . GLU A 1 217 ? -2.327 -3.265 -21.064 1.00 97.69 217 GLU A CA 1
ATOM 1649 C C . GLU A 1 217 ? -1.517 -4.335 -21.807 1.00 97.69 217 GLU A C 1
ATOM 1651 O O . GLU A 1 217 ? -2.081 -5.111 -22.574 1.00 97.69 217 GLU A O 1
ATOM 1656 N N . GLY A 1 218 ? -0.209 -4.422 -21.544 1.00 97.31 218 GLY A N 1
ATOM 1657 C CA . GLY A 1 218 ? 0.668 -5.429 -22.146 1.00 97.31 218 GLY A CA 1
ATOM 1658 C C . GLY A 1 218 ? 0.355 -6.865 -21.715 1.00 97.31 218 GLY A C 1
ATOM 1659 O O . GLY A 1 218 ? 0.641 -7.797 -22.461 1.00 97.31 218 GLY A O 1
ATOM 1660 N N . ALA A 1 219 ? -0.249 -7.046 -20.538 1.00 96.38 219 ALA A N 1
ATOM 1661 C CA . ALA A 1 219 ? -0.753 -8.329 -20.054 1.00 96.38 219 ALA A CA 1
ATOM 1662 C C . ALA A 1 219 ? -2.209 -8.611 -20.481 1.00 96.38 219 ALA A C 1
ATOM 1664 O O . ALA A 1 219 ? -2.787 -9.602 -20.036 1.00 96.38 219 ALA A O 1
ATOM 1665 N N . GLU A 1 220 ? -2.809 -7.740 -21.303 1.00 95.75 220 GLU A N 1
ATOM 1666 C CA . GLU A 1 220 ? -4.198 -7.825 -21.780 1.00 95.75 220 GLU A CA 1
ATOM 1667 C C . GLU A 1 220 ? -5.227 -7.972 -20.643 1.00 95.75 220 GLU A C 1
ATOM 1669 O O . GLU A 1 220 ? -6.259 -8.638 -20.772 1.00 95.75 220 GLU A O 1
ATOM 1674 N N . ARG A 1 221 ? -4.950 -7.343 -19.496 1.00 93.00 221 ARG A N 1
ATOM 1675 C CA . ARG A 1 221 ? -5.810 -7.412 -18.313 1.00 93.00 221 ARG A CA 1
ATOM 1676 C C . ARG A 1 221 ? -6.959 -6.405 -18.409 1.00 93.00 221 ARG A C 1
ATOM 1678 O O . ARG A 1 221 ? -6.715 -5.240 -18.719 1.00 93.00 221 ARG A O 1
ATOM 1685 N N . PRO A 1 222 ? -8.214 -6.813 -18.131 1.00 91.44 222 PRO A N 1
ATOM 1686 C CA . PRO A 1 222 ? -9.351 -5.892 -18.122 1.00 91.44 222 PRO A CA 1
ATOM 1687 C C . PRO A 1 222 ? -9.345 -4.953 -16.908 1.00 91.44 222 PRO A C 1
ATOM 1689 O O . PRO A 1 222 ? -9.973 -3.891 -16.942 1.00 91.44 222 PRO A O 1
ATOM 1692 N N . GLU A 1 223 ? -8.676 -5.342 -15.822 1.00 93.75 223 GLU A N 1
ATOM 1693 C CA . GLU A 1 223 ? -8.514 -4.512 -14.636 1.00 93.75 223 GLU A CA 1
ATOM 1694 C C . GLU A 1 223 ? -7.561 -3.332 -14.893 1.00 93.75 223 GLU A C 1
ATOM 1696 O O . GLU A 1 223 ? -6.774 -3.317 -15.836 1.00 93.75 223 GLU A O 1
ATOM 1701 N N . ARG A 1 224 ? -7.619 -2.322 -14.022 1.00 92.81 224 ARG A N 1
ATOM 1702 C CA . ARG A 1 224 ? -6.682 -1.189 -14.011 1.00 92.81 224 ARG A CA 1
ATOM 1703 C C . ARG A 1 224 ? -5.967 -1.142 -12.665 1.00 92.81 224 ARG A C 1
ATOM 1705 O O . ARG A 1 224 ? -6.611 -1.474 -11.669 1.00 92.81 224 ARG A O 1
ATOM 1712 N N . PRO A 1 225 ? -4.705 -0.683 -12.602 1.00 93.88 225 PRO A N 1
ATOM 1713 C CA . PRO A 1 225 ? -3.997 -0.569 -11.332 1.00 93.88 225 PRO A CA 1
ATOM 1714 C C . PRO A 1 225 ? -4.768 0.325 -10.354 1.00 93.88 225 PRO A C 1
ATOM 1716 O O . PRO A 1 225 ? -5.220 1.415 -10.723 1.00 93.88 225 PRO A O 1
ATOM 1719 N N . ARG A 1 226 ? -4.910 -0.137 -9.106 1.00 96.00 226 ARG A N 1
ATOM 1720 C CA . ARG A 1 226 ? -5.424 0.671 -7.994 1.00 96.00 226 ARG A CA 1
ATOM 1721 C C . ARG A 1 226 ? -4.305 1.550 -7.445 1.00 96.00 226 ARG A C 1
ATOM 1723 O O . ARG A 1 226 ? -3.174 1.093 -7.300 1.00 96.00 226 ARG A O 1
ATOM 1730 N N . LEU A 1 227 ? -4.641 2.795 -7.118 1.00 98.19 227 LEU A N 1
ATOM 1731 C CA . LEU A 1 227 ? -3.717 3.751 -6.515 1.00 98.19 227 LEU A CA 1
ATOM 1732 C C . LEU A 1 227 ? -4.095 4.018 -5.053 1.00 98.19 227 LEU A C 1
ATOM 1734 O O . LEU A 1 227 ? -5.246 4.331 -4.751 1.00 98.19 227 LEU A O 1
ATOM 1738 N N . TRP A 1 228 ? -3.117 3.937 -4.169 1.00 98.62 228 TRP A N 1
ATOM 1739 C CA . TRP A 1 228 ? -3.113 4.529 -2.844 1.00 98.62 228 TRP A CA 1
ATOM 1740 C C . TRP A 1 228 ? -2.246 5.786 -2.921 1.00 98.62 228 TRP A C 1
ATOM 1742 O O . TRP A 1 228 ? -1.034 5.702 -3.067 1.00 98.62 228 TRP A O 1
ATOM 1752 N N . VAL A 1 229 ? -2.859 6.967 -2.906 1.00 98.56 229 VAL A N 1
ATOM 1753 C CA . VAL A 1 229 ? -2.111 8.223 -3.065 1.00 98.56 229 VAL A CA 1
ATOM 1754 C C . VAL A 1 229 ? -1.873 8.901 -1.724 1.00 98.56 229 VAL A C 1
ATOM 1756 O O . VAL A 1 229 ? -2.819 9.078 -0.955 1.00 98.56 229 VAL A O 1
ATOM 1759 N N . ALA A 1 230 ? -0.635 9.316 -1.467 1.00 98.38 230 ALA A N 1
ATOM 1760 C CA . ALA A 1 230 ? -0.297 10.201 -0.361 1.00 98.38 230 ALA A CA 1
ATOM 1761 C C . ALA A 1 230 ? -0.365 11.661 -0.818 1.00 98.38 230 ALA A C 1
ATOM 1763 O O . ALA A 1 230 ? 0.335 12.069 -1.742 1.00 98.38 230 ALA A O 1
ATOM 1764 N N . LYS A 1 231 ? -1.259 12.431 -0.191 1.00 97.81 231 LYS A N 1
ATOM 1765 C CA . LYS A 1 231 ? -1.464 13.861 -0.441 1.00 97.81 231 LYS A CA 1
ATOM 1766 C C . LYS A 1 231 ? -2.189 14.516 0.725 1.00 97.81 231 LYS A C 1
ATOM 1768 O O . LYS A 1 231 ? -3.294 14.113 1.073 1.00 97.81 231 LYS A O 1
ATOM 1773 N N . THR A 1 232 ? -1.640 15.577 1.293 1.00 96.94 232 THR A N 1
ATOM 1774 C CA . THR A 1 232 ? -2.242 16.230 2.469 1.00 96.94 232 THR A CA 1
ATOM 1775 C C . THR A 1 232 ? -3.311 17.267 2.113 1.00 96.94 232 THR A C 1
ATOM 1777 O O . THR A 1 232 ? -4.290 17.443 2.845 1.00 96.94 232 THR A O 1
ATOM 1780 N N . ASP A 1 233 ? -3.169 17.930 0.966 1.00 96.56 233 ASP A N 1
ATOM 1781 C CA . ASP A 1 233 ? -4.043 19.027 0.557 1.00 96.56 233 ASP A CA 1
ATOM 1782 C C . ASP A 1 233 ? -5.500 18.593 0.355 1.00 96.56 233 ASP A C 1
ATOM 1784 O O . ASP A 1 233 ? -5.822 17.766 -0.497 1.00 96.56 233 ASP A O 1
ATOM 1788 N N . GLY A 1 234 ? -6.409 19.216 1.111 1.00 94.44 234 GLY A N 1
ATOM 1789 C CA . GLY A 1 234 ? -7.856 19.003 0.998 1.00 94.44 234 GLY A CA 1
ATOM 1790 C C . GLY A 1 234 ? -8.385 17.733 1.675 1.00 94.44 234 GLY A C 1
ATOM 1791 O O . GLY A 1 234 ? -9.592 17.479 1.607 1.00 94.44 234 GLY A O 1
ATOM 1792 N N . PHE A 1 235 ? -7.527 16.959 2.345 1.00 97.44 235 PHE A N 1
ATOM 1793 C CA . PHE A 1 235 ? -7.901 15.689 2.963 1.00 97.44 235 PHE A CA 1
ATOM 1794 C C . PHE A 1 235 ? -8.869 15.846 4.139 1.00 97.44 235 PHE A C 1
ATOM 1796 O O . PHE A 1 235 ? -8.675 16.661 5.043 1.00 97.44 235 PHE A O 1
ATOM 1803 N N . THR A 1 236 ? -9.890 14.985 4.171 1.00 95.75 236 THR A N 1
ATOM 1804 C CA . THR A 1 236 ? -10.727 14.751 5.355 1.00 95.75 236 THR A CA 1
ATOM 1805 C C . THR A 1 236 ? -11.210 13.303 5.365 1.00 95.75 236 THR A C 1
ATOM 1807 O O . THR A 1 236 ? -11.451 12.738 4.301 1.00 95.75 236 THR A O 1
ATOM 1810 N N . LEU A 1 237 ? -11.507 12.755 6.549 1.00 95.62 237 LEU A N 1
ATOM 1811 C CA . LEU A 1 237 ? -12.070 11.403 6.697 1.00 95.62 237 LEU A CA 1
ATOM 1812 C C . LEU A 1 237 ? -13.469 11.217 6.071 1.00 95.62 237 LEU A C 1
ATOM 1814 O O . LEU A 1 237 ? -13.997 10.112 6.072 1.00 95.62 237 LEU A O 1
ATOM 1818 N N . ARG A 1 238 ? -14.107 12.285 5.570 1.00 92.06 238 ARG A N 1
ATOM 1819 C CA . ARG A 1 238 ? -15.441 12.223 4.947 1.00 92.06 238 ARG A CA 1
ATOM 1820 C C . ARG A 1 238 ? -15.403 12.192 3.421 1.00 92.06 238 ARG A C 1
ATOM 1822 O O . ARG A 1 238 ? -16.433 11.897 2.819 1.00 92.06 238 ARG A O 1
ATOM 1829 N N . ARG A 1 239 ? -14.275 12.542 2.801 1.00 94.38 239 ARG A N 1
ATOM 1830 C CA . ARG A 1 239 ? -14.152 12.619 1.339 1.00 94.38 239 ARG A CA 1
ATOM 1831 C C . ARG A 1 239 ? -13.843 11.255 0.743 1.00 94.38 239 ARG A C 1
ATOM 1833 O O . ARG A 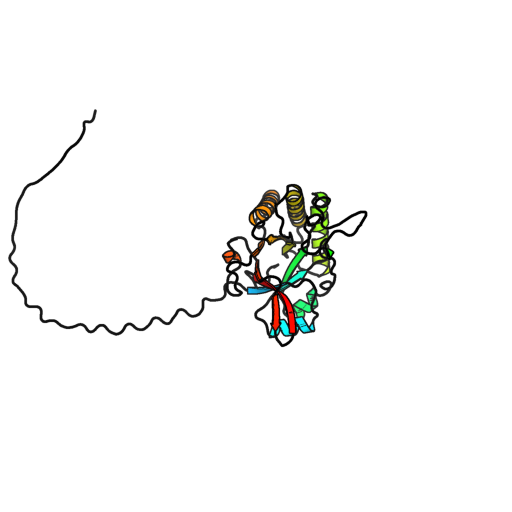1 239 ? -13.252 10.412 1.414 1.00 94.38 239 ARG A O 1
ATOM 1840 N N . GLY A 1 240 ? -14.247 11.056 -0.507 1.00 95.94 240 GLY A N 1
ATOM 1841 C CA . GLY A 1 240 ? -13.831 9.892 -1.285 1.00 95.94 240 GLY A CA 1
ATOM 1842 C C . GLY A 1 240 ? -12.368 10.021 -1.729 1.00 95.94 240 GLY A C 1
ATOM 1843 O O . GLY A 1 240 ? -11.877 11.142 -1.900 1.00 95.94 240 GLY A O 1
ATOM 1844 N N . PRO A 1 241 ? -11.638 8.911 -1.924 1.00 97.06 241 PRO A N 1
ATOM 1845 C CA . PRO A 1 241 ? -10.241 8.958 -2.357 1.00 97.06 241 PRO A CA 1
ATOM 1846 C C . PRO A 1 241 ? -10.051 9.591 -3.744 1.00 97.06 241 PRO A C 1
ATOM 1848 O O . PRO A 1 241 ? -9.009 10.188 -4.006 1.00 97.06 241 PRO A O 1
ATOM 1851 N N . GLU A 1 242 ? -11.051 9.545 -4.624 1.00 95.12 242 GLU A N 1
ATOM 1852 C CA . GLU A 1 242 ? -11.041 10.230 -5.923 1.00 95.12 242 GLU A CA 1
ATOM 1853 C C . GLU A 1 242 ? -10.961 11.761 -5.803 1.00 95.12 242 GLU A C 1
ATOM 1855 O O . GLU A 1 242 ? -10.484 12.433 -6.720 1.00 95.12 242 GLU A O 1
ATOM 1860 N N . GLU A 1 243 ? -11.372 12.318 -4.660 1.00 96.50 243 GLU A N 1
ATOM 1861 C CA . GLU A 1 243 ? -11.302 13.755 -4.377 1.00 96.50 243 GLU A CA 1
ATOM 1862 C C . GLU A 1 243 ? -9.873 14.237 -4.068 1.00 96.50 243 GLU A C 1
ATOM 1864 O O . GLU A 1 243 ? -9.645 15.443 -3.989 1.00 96.50 243 GLU A O 1
ATOM 1869 N N . SER A 1 244 ? -8.894 13.329 -3.975 1.00 96.88 244 SER A N 1
ATOM 1870 C CA . SER A 1 244 ? -7.458 13.656 -3.924 1.00 96.88 244 SER A CA 1
ATOM 1871 C C . SER A 1 244 ? -6.956 14.383 -5.183 1.00 96.88 244 SER A C 1
ATOM 1873 O O . SER A 1 244 ? -5.875 14.978 -5.186 1.00 96.88 244 SER A O 1
ATOM 1875 N N . GLY A 1 245 ? -7.733 14.349 -6.271 1.00 96.25 245 GLY A N 1
ATOM 1876 C CA . GLY A 1 245 ? -7.320 14.793 -7.603 1.00 96.25 245 GLY A CA 1
ATOM 1877 C C . GLY A 1 245 ? -6.839 13.650 -8.499 1.00 96.25 245 GLY A C 1
ATOM 1878 O O . GLY A 1 245 ? -6.518 13.892 -9.660 1.00 96.25 245 GLY A O 1
ATOM 1879 N N . PHE A 1 246 ? -6.846 12.409 -7.999 1.00 96.38 246 PHE A N 1
ATOM 1880 C CA . PHE A 1 246 ? -6.507 11.208 -8.757 1.00 96.38 246 PHE A CA 1
ATOM 1881 C C . PHE A 1 246 ? -7.744 10.314 -8.907 1.00 96.38 246 PHE A C 1
ATOM 1883 O O . PHE A 1 246 ? -8.053 9.530 -8.010 1.00 96.38 246 PHE A O 1
ATOM 1890 N N . PRO A 1 247 ? -8.448 10.342 -10.055 1.00 92.25 247 PRO A N 1
ATOM 1891 C CA . PRO A 1 247 ? -9.657 9.538 -10.261 1.00 92.25 247 PRO A CA 1
ATOM 1892 C C . PRO A 1 247 ? -9.454 8.019 -10.153 1.00 92.25 247 PRO A C 1
ATOM 1894 O O . PRO A 1 247 ? -10.430 7.281 -10.030 1.00 92.25 247 PRO A O 1
ATOM 1897 N N . ALA A 1 248 ? -8.210 7.536 -10.215 1.00 89.81 248 ALA A N 1
ATOM 1898 C CA . ALA A 1 248 ? -7.847 6.131 -10.023 1.00 89.81 248 ALA A CA 1
ATOM 1899 C C . ALA A 1 248 ? -7.564 5.756 -8.553 1.00 89.81 248 ALA A C 1
ATOM 1901 O O . ALA A 1 248 ? -7.367 4.577 -8.260 1.00 89.81 248 ALA A O 1
ATOM 1902 N N . ALA A 1 249 ? -7.543 6.727 -7.632 1.00 96.88 249 ALA A N 1
ATOM 1903 C CA . ALA A 1 249 ? -7.264 6.483 -6.222 1.00 96.88 249 ALA A CA 1
ATOM 1904 C C . ALA A 1 249 ? -8.347 5.594 -5.601 1.00 96.88 249 ALA A C 1
ATOM 1906 O O . ALA A 1 249 ? -9.517 5.977 -5.521 1.00 96.88 249 ALA A O 1
ATOM 1907 N N . ALA A 1 250 ? -7.950 4.395 -5.186 1.00 97.38 250 ALA A N 1
ATOM 1908 C CA . ALA A 1 250 ? -8.727 3.493 -4.348 1.00 97.38 250 ALA A CA 1
ATOM 1909 C C . ALA A 1 250 ? -8.578 3.850 -2.863 1.00 97.38 250 ALA A C 1
ATOM 1911 O O . ALA A 1 250 ? -9.510 3.621 -2.092 1.00 97.38 250 ALA A O 1
ATOM 1912 N N . ILE A 1 251 ? -7.433 4.433 -2.496 1.00 98.62 251 ILE A N 1
ATOM 1913 C CA . ILE A 1 251 ? -7.102 4.896 -1.150 1.00 98.62 251 ILE A CA 1
ATOM 1914 C C . ILE A 1 251 ? -6.437 6.275 -1.253 1.00 98.62 251 ILE A C 1
ATOM 1916 O O . ILE A 1 251 ? -5.690 6.549 -2.194 1.00 98.62 251 ILE A O 1
ATOM 1920 N N . TRP A 1 252 ? -6.722 7.148 -0.295 1.00 98.62 252 TRP A N 1
ATOM 1921 C CA . TRP A 1 252 ? -6.085 8.447 -0.131 1.00 98.62 252 TRP A CA 1
ATOM 1922 C C . TRP A 1 252 ? -5.562 8.564 1.301 1.00 98.62 252 TRP A C 1
ATOM 1924 O O . TRP A 1 252 ? -6.356 8.527 2.239 1.00 98.62 252 TRP A O 1
ATOM 1934 N N . GLN A 1 253 ? -4.248 8.708 1.455 1.00 98.62 253 GLN A N 1
ATOM 1935 C CA . GLN A 1 253 ? -3.569 9.053 2.702 1.00 98.62 253 GLN A CA 1
ATOM 1936 C C . GLN A 1 253 ? -3.373 10.566 2.744 1.00 98.62 253 GLN A C 1
ATOM 1938 O O . GLN A 1 253 ? -2.815 11.132 1.804 1.00 98.62 253 GLN A O 1
ATOM 1943 N N . GLY A 1 254 ? -3.822 11.247 3.797 1.00 97.44 254 GLY A N 1
ATOM 1944 C CA . GLY A 1 254 ? -3.721 12.713 3.805 1.00 97.44 254 GLY A CA 1
ATOM 1945 C C . GLY A 1 254 ? -3.547 13.386 5.152 1.00 97.44 254 GLY A C 1
ATOM 1946 O O . GLY A 1 254 ? -3.505 14.614 5.225 1.00 97.44 254 GLY A O 1
ATOM 1947 N N . ARG A 1 255 ? -3.372 12.616 6.225 1.00 97.62 255 ARG A N 1
ATOM 1948 C CA . ARG A 1 255 ? -2.752 13.123 7.454 1.00 97.62 255 ARG A CA 1
ATOM 1949 C C . ARG A 1 255 ? -1.592 12.226 7.802 1.00 97.62 255 ARG A C 1
ATOM 1951 O O . ARG A 1 255 ? -1.822 11.087 8.181 1.00 97.62 255 ARG A O 1
ATOM 1958 N N . LEU A 1 256 ? -0.390 12.759 7.650 1.00 95.81 256 LEU A N 1
ATOM 1959 C CA . LEU A 1 256 ? 0.839 12.002 7.806 1.00 95.81 256 LEU A CA 1
ATOM 1960 C C . LEU A 1 256 ? 1.417 12.225 9.199 1.00 95.81 256 LEU A C 1
ATOM 1962 O O . LEU A 1 256 ? 1.407 13.354 9.698 1.00 95.81 256 LEU A O 1
ATOM 1966 N N . ASP A 1 257 ? 1.924 11.160 9.798 1.00 94.81 257 ASP A N 1
ATOM 1967 C CA . ASP A 1 257 ? 2.641 11.140 11.060 1.00 94.81 257 ASP A CA 1
ATOM 1968 C C . ASP A 1 257 ? 1.907 11.864 12.203 1.00 94.81 257 ASP A C 1
ATOM 1970 O O . ASP A 1 257 ? 2.445 12.720 12.917 1.00 94.81 257 ASP A O 1
ATOM 1974 N N . VAL A 1 258 ? 0.627 11.540 12.381 1.00 96.94 258 VAL A N 1
ATOM 1975 C CA . VAL A 1 258 ? -0.189 12.141 13.435 1.00 96.94 258 VAL A CA 1
ATOM 1976 C C . VAL A 1 258 ? -0.279 11.231 14.650 1.00 96.94 258 VAL A C 1
ATOM 1978 O O . VAL A 1 258 ? -0.369 10.008 14.555 1.00 96.94 258 VAL A O 1
ATOM 1981 N N . ARG A 1 259 ? -0.282 11.845 15.836 1.00 98.12 259 ARG A N 1
ATOM 1982 C CA . ARG A 1 259 ? -0.623 11.156 17.082 1.00 98.12 259 ARG A CA 1
ATOM 1983 C C . ARG A 1 259 ? -2.100 11.347 17.364 1.00 98.12 259 ARG A C 1
ATOM 1985 O O . ARG A 1 259 ? -2.535 12.468 17.621 1.00 98.12 259 ARG A O 1
ATOM 1992 N N . GLU A 1 260 ? -2.844 10.254 17.372 1.00 98.44 260 GLU A N 1
ATOM 1993 C CA . GLU A 1 260 ? -4.247 10.251 17.777 1.00 98.44 260 GLU A CA 1
ATOM 1994 C C . GLU A 1 260 ? -4.432 9.385 19.020 1.00 98.44 260 GLU A C 1
ATOM 1996 O O . GLU A 1 260 ? -3.679 8.437 19.252 1.00 98.44 260 GLU A O 1
ATOM 2001 N N . THR A 1 261 ? -5.432 9.723 19.832 1.00 98.62 261 THR A N 1
ATOM 2002 C CA . THR A 1 261 ? -5.791 8.974 21.037 1.00 98.62 261 THR A CA 1
ATOM 2003 C C . THR A 1 261 ? -7.256 8.578 20.960 1.00 98.62 261 THR A C 1
ATOM 2005 O O . THR A 1 261 ? -8.133 9.439 20.975 1.00 98.62 261 THR A O 1
ATOM 2008 N N . TRP A 1 262 ? -7.518 7.274 20.951 1.00 98.56 262 TRP A N 1
ATOM 2009 C CA . TRP A 1 262 ? -8.864 6.703 20.935 1.00 98.56 262 TRP A CA 1
ATOM 2010 C C . TRP A 1 262 ? -8.979 5.660 22.044 1.00 98.56 262 TRP A C 1
ATOM 2012 O O . TRP A 1 262 ? -8.070 4.856 22.246 1.00 98.56 262 TRP A O 1
ATOM 2022 N N . GLY A 1 263 ? -10.053 5.730 22.837 1.00 98.06 263 GLY A N 1
ATOM 2023 C CA . GLY A 1 263 ? -10.247 4.832 23.985 1.00 98.06 263 GLY A CA 1
ATOM 2024 C C . GLY A 1 263 ? -9.096 4.860 25.005 1.00 98.06 263 GLY A C 1
ATOM 2025 O O . GLY A 1 263 ? -8.816 3.856 25.650 1.00 98.06 263 GLY A O 1
ATOM 2026 N N . GLY A 1 264 ? -8.386 5.990 25.122 1.00 98.25 264 GLY A N 1
ATOM 2027 C CA . GLY A 1 264 ? -7.230 6.146 26.015 1.00 98.25 264 GLY A CA 1
ATOM 2028 C C . GLY A 1 264 ? -5.906 5.568 25.492 1.00 98.25 264 GLY A C 1
ATOM 2029 O O . GLY A 1 264 ? -4.899 5.666 26.189 1.00 98.25 264 GLY A O 1
ATOM 2030 N N . VAL A 1 265 ? -5.874 5.009 24.277 1.00 98.69 265 VAL A N 1
ATOM 2031 C CA . VAL A 1 265 ? -4.661 4.472 23.638 1.00 98.69 265 VAL A CA 1
ATOM 2032 C C . VAL A 1 265 ? -4.174 5.432 22.559 1.00 98.69 265 VAL A C 1
ATOM 2034 O O . VAL A 1 265 ? -4.924 5.767 21.643 1.00 98.69 265 VAL A O 1
ATOM 2037 N N . THR A 1 266 ? -2.910 5.848 22.648 1.00 98.56 266 THR A N 1
ATOM 2038 C CA . THR A 1 266 ? -2.277 6.75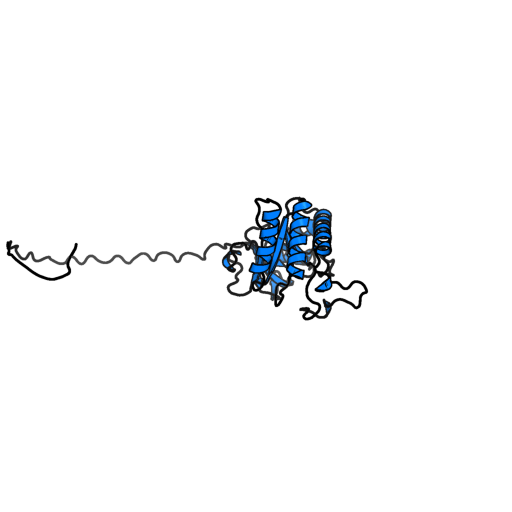0 21.675 1.00 98.56 266 THR A CA 1
ATOM 2039 C C . THR A 1 266 ? -1.429 5.980 20.675 1.00 98.56 266 THR A C 1
ATOM 2041 O O . THR A 1 266 ? -0.496 5.292 21.087 1.00 98.56 266 THR A O 1
ATOM 2044 N N . LEU A 1 267 ? -1.688 6.167 19.381 1.00 98.44 267 LEU A N 1
ATOM 2045 C CA . LEU A 1 267 ? -0.881 5.617 18.287 1.00 98.44 267 LEU A CA 1
ATOM 2046 C C . LEU A 1 267 ? -0.333 6.743 17.404 1.00 98.44 267 LEU A C 1
ATOM 2048 O O . LEU A 1 267 ? -0.910 7.829 17.341 1.00 98.44 267 LEU A O 1
ATOM 2052 N N . ARG A 1 268 ? 0.792 6.469 16.739 1.00 98.06 268 ARG A N 1
ATOM 2053 C CA . ARG A 1 268 ? 1.348 7.280 15.647 1.00 98.06 268 ARG A CA 1
ATOM 2054 C C . ARG A 1 268 ? 0.895 6.632 14.341 1.00 98.06 268 ARG A C 1
ATOM 2056 O O . ARG A 1 268 ? 1.212 5.461 14.133 1.00 98.06 268 ARG A O 1
ATOM 2063 N N . ILE A 1 269 ? 0.126 7.347 13.533 1.00 98.38 269 ILE A N 1
ATOM 2064 C CA . ILE A 1 269 ? -0.539 6.801 12.346 1.00 98.38 269 ILE A CA 1
ATOM 2065 C C . ILE A 1 269 ? -0.412 7.748 11.157 1.00 98.38 269 ILE A C 1
ATOM 2067 O O . ILE A 1 269 ? -0.254 8.958 11.341 1.00 98.38 269 ILE A O 1
ATOM 2071 N N . ASP A 1 270 ? -0.623 7.193 9.973 1.00 98.50 270 ASP A N 1
ATOM 2072 C CA . ASP A 1 270 ? -1.052 7.935 8.798 1.00 98.50 270 ASP A CA 1
ATOM 2073 C C . ASP A 1 270 ? -2.554 7.685 8.585 1.00 98.50 270 ASP A C 1
ATOM 2075 O O . ASP A 1 270 ? -3.019 6.542 8.575 1.00 98.50 270 ASP A O 1
ATOM 2079 N N . ALA A 1 271 ? -3.357 8.748 8.485 1.00 98.56 271 ALA A N 1
ATOM 2080 C CA . ALA A 1 271 ? -4.806 8.631 8.332 1.00 98.56 271 ALA A CA 1
ATOM 2081 C C . ALA A 1 271 ? -5.212 8.593 6.857 1.00 98.56 271 ALA A C 1
ATOM 2083 O O . ALA A 1 271 ? -4.773 9.415 6.042 1.00 98.56 271 ALA A O 1
ATOM 2084 N N . ASN A 1 272 ? -6.135 7.682 6.554 1.00 98.69 272 ASN A N 1
ATOM 2085 C CA . ASN A 1 272 ? -6.550 7.332 5.208 1.00 98.69 272 ASN A CA 1
ATOM 2086 C C . ASN A 1 272 ? -8.074 7.332 5.033 1.00 98.69 272 ASN A C 1
ATOM 2088 O O . ASN A 1 272 ? -8.842 7.200 5.989 1.00 98.69 272 ASN A O 1
ATOM 2092 N N . VAL A 1 273 ? -8.510 7.390 3.777 1.00 98.38 273 VAL A N 1
ATOM 2093 C CA . VAL A 1 273 ? -9.856 6.999 3.336 1.00 98.38 273 VAL A CA 1
ATOM 2094 C C . VAL A 1 273 ? -9.766 6.072 2.130 1.00 98.38 273 VAL A C 1
ATOM 2096 O O . VAL A 1 273 ? -8.917 6.266 1.265 1.00 98.38 273 VAL A O 1
ATOM 2099 N N . ALA A 1 274 ? -10.654 5.086 2.047 1.00 97.81 274 ALA A N 1
ATOM 2100 C CA . ALA A 1 274 ? -10.767 4.172 0.913 1.00 97.81 274 ALA A CA 1
ATOM 2101 C C . ALA A 1 274 ? -12.171 4.196 0.297 1.00 97.81 274 ALA A C 1
ATOM 2103 O O . ALA A 1 274 ? -13.121 4.692 0.906 1.00 97.81 274 ALA A O 1
ATOM 2104 N N . ARG A 1 275 ? -12.312 3.647 -0.916 1.00 93.12 275 ARG A N 1
ATOM 2105 C CA . ARG A 1 275 ? -13.622 3.495 -1.588 1.00 93.12 275 ARG A CA 1
ATOM 2106 C C . ARG A 1 275 ? -14.523 2.451 -0.932 1.00 93.12 275 ARG A C 1
ATOM 2108 O O . ARG A 1 275 ? -15.738 2.526 -1.073 1.00 93.12 275 ARG A O 1
ATOM 2115 N N . SER A 1 276 ? -13.923 1.462 -0.280 1.00 90.31 276 SER A N 1
ATOM 2116 C CA . SER A 1 276 ? -14.594 0.341 0.373 1.00 90.31 276 SER A CA 1
ATOM 2117 C C . SER A 1 276 ? -14.032 0.137 1.775 1.00 90.31 276 SER A C 1
ATOM 2119 O O . SER A 1 276 ? -12.975 0.662 2.123 1.00 90.31 276 SER A O 1
ATOM 2121 N N . ASP A 1 277 ? -14.761 -0.632 2.575 1.00 85.44 277 ASP A N 1
ATOM 2122 C CA . ASP A 1 277 ? -14.292 -1.153 3.856 1.00 85.44 277 ASP A CA 1
ATOM 2123 C C . ASP A 1 277 ? -13.109 -2.107 3.699 1.00 85.44 277 ASP A C 1
ATOM 2125 O O . ASP A 1 277 ? -12.242 -2.089 4.554 1.00 85.44 277 ASP A O 1
ATOM 2129 N N . SER A 1 278 ? -13.033 -2.852 2.594 1.00 88.38 278 SER A N 1
ATOM 2130 C CA . SER A 1 278 ? -11.954 -3.790 2.266 1.00 88.38 278 SER A CA 1
ATOM 2131 C C . SER A 1 278 ? -11.137 -3.291 1.062 1.00 88.38 278 SER A C 1
ATOM 2133 O O . S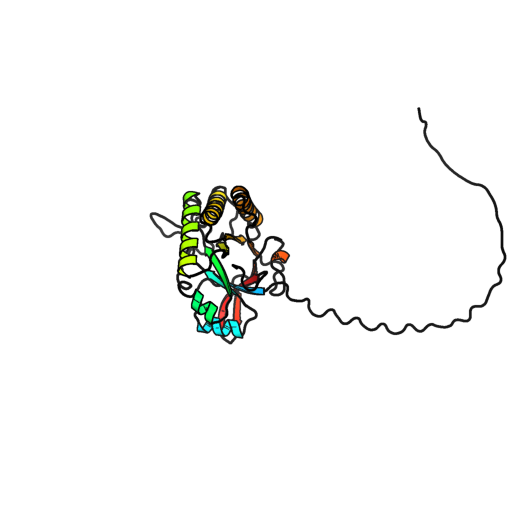ER A 1 278 ? -11.450 -3.650 -0.078 1.00 88.38 278 SER A O 1
ATOM 2135 N N . PRO A 1 279 ? -10.105 -2.444 1.237 1.00 91.75 279 PRO A N 1
ATOM 2136 C CA . PRO A 1 279 ? -9.449 -1.763 0.113 1.00 91.75 279 PRO A CA 1
ATOM 2137 C C . PRO A 1 279 ? -8.594 -2.682 -0.769 1.00 91.75 279 PRO A C 1
ATOM 2139 O O . PRO A 1 279 ? -8.249 -2.321 -1.903 1.00 91.75 279 PRO A O 1
ATOM 2142 N N . SER A 1 280 ? -8.254 -3.864 -0.250 1.00 94.88 280 SER A N 1
ATOM 2143 C CA . SER A 1 280 ? -7.519 -4.904 -0.968 1.00 94.88 280 SER A CA 1
ATOM 2144 C C . SER A 1 280 ? -8.394 -6.043 -1.500 1.00 94.88 280 SER A C 1
ATOM 2146 O O . SER A 1 280 ? -7.851 -6.941 -2.138 1.00 94.88 280 SER A O 1
ATOM 2148 N N . SER A 1 281 ? -9.714 -6.007 -1.299 1.00 87.81 281 SER A N 1
ATOM 2149 C CA . SER A 1 281 ? -10.650 -7.015 -1.828 1.00 87.81 281 SER A CA 1
ATOM 2150 C C . SER A 1 281 ? -11.306 -6.597 -3.149 1.00 87.81 281 SER A C 1
ATOM 2152 O O . SER A 1 281 ? -11.224 -5.403 -3.549 1.00 87.81 281 SER A O 1
#

Foldseek 3Di:
DDDDDDDDDDDDDDDDDDDDDDPDDDDPPDDDPDDPDPDPPDPFFQWQKAWEDLADPDLVLLLLCCVFHSHAAYEQEFDEQQRPDDRRQLCLVSNVVSRHAYDAEHAYAACPCPPPVDCVSHFDPDPDTTNHLVQLALVNLLVRLVSSLVRCVNSPPFFAFEYAHEYEDDPDCDPSNLSSLLSNQLNNVVVRRYHYAYEYEPVCQVVSQVSNQVSCVVSVHPDGHAYAYEAQPPDDQRYEQCVSVPVRHQKYFHAAQDWDATSNDTDGITMMTGSDSHSRD

Radius of gyration: 29.53 Å; Cα contacts (8 Å, |Δi|>4): 527; chains: 1; bounding box: 88×70×85 Å

Sequence (281 aa):
MTQQTTSSRRKHALRAVATTPLVLIGLACGTAPGIPTPDPGPEPARGVPGFDTRDYPGRAAMATWLEASPYRWVGFYLPAPCYTGTSWQGKRDELLAVGWELAVLFVGEQDWAESAPDRSLAPADSTAPRCTRTNLTRERGGDDAIAAADAAAAEGFPAGTWIYLDVEHVAEVSPELERYVSAWTTELLRDGRYLPGLYAHDDNATALLTVAQRAFEGAERPERPRLWVAKTDGFTLRRGPEESGFPAAAIWQGRLDVRETWGGVTLRIDANVARSDSPSS

pLDDT: mean 86.21, std 19.88, range [31.23, 98.88]

Mean predicted aligned error: 10.24 Å

Nearest PDB structures (foldseek):
  5jip-assembly1_B  TM=6.279E-01  e=9.765E-07  Clostridium perfringens
  2j8g-assembly1_A  TM=6.216E-01  e=2.346E-03  Streptococcus phage Cp1
  2ixu-assembly1_A  TM=5.682E-01  e=4.109E-03  Streptococcus phage Cp1
  1b3v-assembly1_A  TM=4.210E-01  e=1.522E-01  Penicillium simplicissimum
  3aam-assembly1_A  TM=3.849E-01  e=2.504E-01  Thermus thermophilus HB8